Protein AF-A0A7X7H0M3-F1 (afdb_monomer_lite)

pLDDT: mean 85.34, std 14.79, range [36.91, 98.69]

Radius of gyration: 21.76 Å; chains: 1; bounding box: 62×46×59 Å

Structure (mmCIF, N/CA/C/O backbone):
data_AF-A0A7X7H0M3-F1
#
_entry.id   AF-A0A7X7H0M3-F1
#
loop_
_atom_site.group_PDB
_atom_site.id
_atom_site.type_symbol
_atom_site.label_atom_id
_atom_site.label_alt_id
_atom_site.label_comp_id
_atom_site.label_asym_id
_atom_site.label_entity_id
_atom_site.label_seq_id
_atom_site.pdbx_PDB_ins_code
_atom_site.Cartn_x
_atom_site.Cartn_y
_atom_site.Cartn_z
_atom_site.occupancy
_atom_site.B_iso_or_equiv
_atom_site.auth_seq_id
_atom_site.auth_comp_id
_atom_site.auth_asym_id
_atom_site.auth_atom_id
_atom_site.pdbx_PDB_model_num
ATOM 1 N N . MET A 1 1 ? 35.170 19.236 -17.282 1.00 43.66 1 MET A N 1
ATOM 2 C CA . MET A 1 1 ? 34.525 18.655 -16.089 1.00 43.66 1 MET A CA 1
ATOM 3 C C . MET A 1 1 ? 33.538 17.639 -16.620 1.00 43.66 1 MET A C 1
ATOM 5 O O . MET A 1 1 ? 32.672 18.040 -17.385 1.00 43.66 1 MET A O 1
ATOM 9 N N . GLU A 1 2 ? 33.740 16.347 -16.363 1.00 56.22 2 GLU A N 1
ATOM 10 C CA . GLU A 1 2 ? 32.767 15.330 -16.781 1.00 56.22 2 GLU A CA 1
ATOM 11 C C . GLU A 1 2 ? 31.449 15.610 -16.061 1.00 56.22 2 GLU A C 1
ATOM 13 O O . GLU A 1 2 ? 31.421 15.783 -14.839 1.00 56.22 2 GLU A O 1
ATOM 18 N N . ASN A 1 3 ? 30.377 15.776 -16.835 1.00 64.75 3 ASN A N 1
ATOM 19 C CA . ASN A 1 3 ? 29.070 16.064 -16.276 1.00 64.75 3 ASN A CA 1
ATOM 20 C C . ASN A 1 3 ? 28.541 14.781 -15.624 1.00 64.75 3 ASN A C 1
ATOM 22 O O . ASN A 1 3 ? 27.954 13.935 -16.285 1.00 64.75 3 ASN A O 1
ATOM 26 N N . ASN A 1 4 ? 28.815 14.609 -14.331 1.00 81.62 4 ASN A N 1
ATOM 27 C CA . ASN A 1 4 ? 28.493 13.389 -13.582 1.00 81.62 4 ASN A CA 1
ATOM 28 C C . ASN A 1 4 ? 27.010 13.286 -13.181 1.00 81.62 4 ASN A C 1
ATOM 30 O O . ASN A 1 4 ? 26.635 12.345 -12.480 1.00 81.62 4 ASN A O 1
ATOM 34 N N . HIS A 1 5 ? 26.181 14.245 -13.597 1.00 84.06 5 HIS A N 1
ATOM 35 C CA . HIS A 1 5 ? 24.752 14.281 -13.308 1.00 84.06 5 HIS A CA 1
ATOM 36 C C . HIS A 1 5 ? 23.938 13.962 -14.559 1.00 84.06 5 HIS A C 1
ATOM 38 O O . HIS A 1 5 ? 24.311 14.304 -15.683 1.00 84.06 5 HIS A O 1
ATOM 44 N N . LEU A 1 6 ? 22.828 13.271 -14.337 1.00 88.94 6 LEU A N 1
ATOM 45 C CA . LEU A 1 6 ? 21.755 13.058 -15.289 1.00 88.94 6 LEU A CA 1
ATOM 46 C C . LEU A 1 6 ? 20.733 14.177 -15.097 1.00 88.94 6 LEU A C 1
ATOM 48 O O . LEU A 1 6 ? 20.365 14.486 -13.964 1.00 88.94 6 LEU A O 1
ATOM 52 N N . LEU A 1 7 ? 20.266 14.769 -16.193 1.00 89.25 7 LEU A N 1
ATOM 53 C CA . LEU A 1 7 ? 19.241 15.809 -16.150 1.00 89.25 7 LEU A CA 1
ATOM 54 C C . LEU A 1 7 ? 17.866 15.195 -16.425 1.00 89.25 7 LEU A C 1
ATOM 56 O O . LEU A 1 7 ? 17.599 14.743 -17.538 1.00 89.25 7 LEU A O 1
ATOM 60 N N . PHE A 1 8 ? 16.983 15.175 -15.432 1.00 87.88 8 PHE A N 1
ATOM 61 C CA . PHE A 1 8 ? 15.583 14.834 -15.654 1.00 87.88 8 PHE A CA 1
ATOM 62 C C . PHE A 1 8 ? 14.804 16.081 -16.073 1.00 87.88 8 PHE A C 1
ATOM 64 O O . PHE A 1 8 ? 14.857 17.093 -15.378 1.00 87.88 8 PHE A O 1
ATOM 71 N N . VAL A 1 9 ? 14.075 15.995 -17.187 1.00 84.12 9 VAL A N 1
ATOM 72 C CA . VAL A 1 9 ? 13.282 17.089 -17.755 1.00 84.12 9 VAL A CA 1
ATOM 73 C C . VAL A 1 9 ? 11.826 16.648 -17.875 1.00 84.12 9 VAL A C 1
ATOM 75 O O . VAL A 1 9 ? 11.496 15.718 -18.611 1.00 84.12 9 VAL A O 1
ATOM 78 N N . ASN A 1 10 ? 10.940 17.352 -17.182 1.00 75.62 10 ASN A N 1
ATOM 79 C CA . ASN A 1 10 ? 9.494 17.284 -17.366 1.00 75.62 10 ASN A CA 1
ATOM 80 C C . ASN A 1 10 ? 8.970 18.702 -17.637 1.00 75.62 10 ASN A C 1
ATOM 82 O O . ASN A 1 10 ? 9.642 19.665 -17.290 1.00 75.62 10 ASN A O 1
ATOM 86 N N . GLN A 1 11 ? 7.792 18.848 -18.248 1.00 64.94 11 GLN A N 1
ATOM 87 C CA . GLN A 1 11 ? 7.275 20.094 -18.845 1.00 64.94 11 GLN A CA 1
ATOM 88 C C . GLN A 1 11 ? 7.482 21.379 -18.011 1.00 64.94 11 GLN A C 1
ATOM 90 O O . GLN A 1 11 ? 7.661 22.437 -18.602 1.00 64.94 11 GLN A O 1
ATOM 95 N N . ASN A 1 12 ? 7.506 21.287 -16.673 1.00 63.62 12 ASN A N 1
ATOM 96 C CA . ASN A 1 12 ? 7.743 22.407 -15.751 1.00 63.62 12 ASN A CA 1
ATOM 97 C C . ASN A 1 12 ? 8.829 22.134 -14.686 1.00 63.62 12 ASN A C 1
ATOM 99 O O . ASN A 1 12 ? 8.865 22.808 -13.656 1.00 63.62 12 ASN A O 1
ATOM 103 N N . THR A 1 13 ? 9.665 21.104 -14.841 1.00 71.75 13 THR A N 1
ATOM 104 C CA . THR A 1 13 ? 10.623 20.701 -13.800 1.00 71.75 13 THR A CA 1
ATOM 105 C C . THR A 1 13 ? 11.903 20.143 -14.403 1.00 71.75 13 THR A C 1
ATOM 107 O O . THR A 1 13 ? 11.868 19.187 -15.175 1.00 71.75 13 THR A O 1
ATOM 110 N N . GLU A 1 14 ? 13.032 20.708 -13.982 1.00 85.00 14 GLU A N 1
ATOM 111 C CA . GLU A 1 14 ? 14.369 20.190 -14.255 1.00 85.00 14 GLU A CA 1
ATOM 112 C C . GLU A 1 14 ? 15.015 19.756 -12.939 1.00 85.00 14 GLU A C 1
ATOM 114 O O . GLU A 1 14 ? 15.042 20.518 -11.971 1.00 85.00 14 GLU A O 1
ATOM 119 N N . ILE A 1 15 ? 15.500 18.515 -12.887 1.00 86.81 15 ILE A N 1
ATOM 120 C CA . ILE A 1 15 ? 16.154 17.957 -11.700 1.00 86.81 15 ILE A CA 1
ATOM 121 C C . ILE A 1 15 ? 17.492 17.362 -12.119 1.00 86.81 15 ILE A C 1
ATOM 123 O O . ILE A 1 15 ? 17.544 16.437 -12.931 1.00 86.81 15 ILE A O 1
ATOM 127 N N . GLU A 1 16 ? 18.579 17.866 -11.540 1.00 90.06 16 GLU A N 1
ATOM 128 C CA . GLU A 1 16 ? 19.895 17.248 -11.671 1.00 90.06 16 GLU A CA 1
ATOM 129 C C . GLU A 1 16 ? 20.048 16.120 -10.654 1.00 90.06 16 GLU A C 1
ATOM 131 O O . GLU A 1 16 ? 19.976 16.320 -9.440 1.00 90.06 16 GLU A O 1
ATOM 136 N N . ILE A 1 17 ? 20.271 14.911 -11.159 1.00 89.25 17 ILE A N 1
ATOM 137 C CA . ILE A 1 17 ? 20.334 13.702 -10.351 1.00 89.25 17 ILE A CA 1
ATOM 138 C C . ILE A 1 17 ? 21.675 13.020 -10.569 1.00 89.25 17 ILE A C 1
ATOM 140 O O . ILE A 1 17 ? 22.064 12.725 -11.694 1.00 89.25 17 ILE A O 1
ATOM 144 N N . LYS A 1 18 ? 22.373 12.701 -9.478 1.00 89.94 18 LYS A N 1
ATOM 145 C CA . LYS A 1 18 ? 23.569 11.857 -9.528 1.00 89.94 18 LYS A CA 1
ATOM 146 C C . LYS A 1 18 ? 23.168 10.371 -9.558 1.00 89.94 18 LYS A C 1
ATOM 148 O O . LYS A 1 18 ? 22.559 9.916 -8.578 1.00 89.94 18 LYS A O 1
ATOM 153 N N . PRO A 1 19 ? 23.500 9.613 -10.621 1.00 87.94 19 PRO A N 1
ATOM 154 C CA . PRO A 1 19 ? 23.250 8.172 -10.671 1.00 87.94 19 PRO A CA 1
ATOM 155 C C . PRO A 1 19 ? 24.132 7.392 -9.688 1.00 87.94 19 PRO A C 1
ATOM 157 O O . PRO A 1 19 ? 25.273 7.787 -9.419 1.00 87.94 19 PRO A O 1
ATOM 160 N N . PHE A 1 20 ? 23.624 6.276 -9.165 1.00 86.81 20 PHE A N 1
ATOM 161 C CA . PHE A 1 20 ? 24.443 5.261 -8.495 1.00 86.81 20 PHE A CA 1
ATOM 162 C C . PHE A 1 20 ? 25.099 4.311 -9.512 1.00 86.81 20 PHE A C 1
ATOM 164 O O . PHE A 1 20 ? 24.713 4.266 -10.679 1.00 86.81 20 PHE A O 1
ATOM 171 N N . SER A 1 21 ? 26.121 3.560 -9.079 1.00 83.44 21 SER A N 1
ATOM 172 C CA . SER A 1 21 ? 26.765 2.558 -9.943 1.00 83.44 21 SER A CA 1
ATOM 173 C C . SER A 1 21 ? 25.748 1.502 -10.358 1.00 83.44 21 SER A C 1
ATOM 175 O O . SER A 1 21 ? 25.061 0.954 -9.502 1.00 83.44 21 SER A O 1
ATOM 177 N N . ASP A 1 22 ? 25.682 1.219 -11.659 1.00 82.50 22 ASP A N 1
ATOM 178 C CA . ASP A 1 22 ? 24.801 0.214 -12.270 1.00 82.50 22 ASP A CA 1
ATOM 179 C C . ASP A 1 22 ? 23.287 0.439 -12.109 1.00 82.50 22 ASP A C 1
ATOM 181 O O . ASP A 1 22 ? 22.510 -0.398 -12.566 1.00 82.50 22 ASP A O 1
ATOM 185 N N . GLU A 1 23 ? 22.870 1.584 -11.560 1.00 87.19 23 GLU A N 1
ATOM 186 C CA . GLU A 1 23 ? 21.464 1.977 -11.425 1.00 87.19 23 GLU A CA 1
ATOM 187 C C . GLU A 1 23 ? 20.825 2.169 -12.808 1.00 87.19 23 GLU A C 1
ATOM 189 O O . GLU A 1 23 ? 21.387 2.797 -13.712 1.00 87.19 23 GLU A O 1
ATOM 194 N N . THR A 1 24 ? 19.629 1.628 -12.992 1.00 91.12 24 THR A N 1
ATOM 195 C CA . THR A 1 24 ? 18.803 1.879 -14.172 1.00 91.12 24 THR A CA 1
ATOM 196 C C . THR A 1 24 ? 18.133 3.247 -14.082 1.00 91.12 24 THR A C 1
ATOM 198 O O . THR A 1 24 ? 17.890 3.778 -13.001 1.00 91.12 24 THR A O 1
ATOM 201 N N . ILE A 1 25 ? 17.758 3.826 -15.223 1.00 91.31 25 ILE A N 1
ATOM 202 C CA . ILE A 1 25 ? 16.947 5.053 -15.247 1.00 91.31 25 ILE A CA 1
ATOM 203 C C . ILE A 1 25 ? 15.649 4.835 -14.462 1.00 91.31 25 ILE A C 1
ATOM 205 O O . ILE A 1 25 ? 15.211 5.721 -13.742 1.00 91.31 25 ILE A O 1
ATOM 209 N N . GLY A 1 26 ? 15.060 3.643 -14.561 1.00 87.25 26 GLY A N 1
ATOM 210 C CA . GLY A 1 26 ? 13.888 3.252 -13.793 1.00 87.25 26 GLY A CA 1
ATOM 211 C C . GLY A 1 26 ? 14.091 3.435 -12.291 1.00 87.25 26 GLY A C 1
ATOM 212 O O . GLY A 1 26 ? 13.344 4.193 -11.683 1.00 87.25 26 GLY A O 1
ATOM 213 N N . GLU A 1 27 ? 15.107 2.783 -11.725 1.00 81.44 27 GLU A N 1
ATOM 214 C CA . GLU A 1 27 ? 15.466 2.876 -10.299 1.00 81.44 27 GLU A CA 1
ATOM 215 C C . GLU A 1 27 ? 15.793 4.315 -9.878 1.00 81.44 27 GLU A C 1
ATOM 217 O O . GLU A 1 27 ? 15.327 4.773 -8.835 1.00 81.44 27 GLU A O 1
ATOM 222 N N . LEU A 1 28 ? 16.505 5.062 -10.729 1.00 88.56 28 LEU A N 1
ATOM 223 C CA . LEU A 1 28 ? 16.837 6.464 -10.484 1.00 88.56 28 LEU A CA 1
ATOM 224 C C . LEU A 1 28 ? 15.585 7.342 -10.378 1.00 88.56 28 LEU A C 1
ATOM 226 O O . LEU A 1 28 ? 15.455 8.107 -9.423 1.00 88.56 28 LEU A O 1
ATOM 230 N N . LEU A 1 29 ? 14.656 7.241 -11.335 1.00 86.00 29 LEU A N 1
ATOM 231 C CA . LEU A 1 29 ? 13.409 8.018 -11.325 1.00 86.00 29 LEU A CA 1
ATOM 232 C C . LEU A 1 29 ? 12.584 7.697 -10.077 1.00 86.00 29 LEU A C 1
ATOM 234 O O . LEU A 1 29 ? 12.159 8.592 -9.349 1.00 86.00 29 LEU A O 1
ATOM 238 N N . ILE A 1 30 ? 12.459 6.408 -9.786 1.00 76.31 30 ILE A N 1
ATOM 239 C CA . ILE A 1 30 ? 11.809 5.857 -8.603 1.00 76.31 30 ILE A CA 1
ATOM 240 C C . ILE A 1 30 ? 12.389 6.436 -7.299 1.00 76.31 30 ILE A C 1
ATOM 242 O O . ILE A 1 30 ? 11.639 6.925 -6.451 1.00 76.31 30 ILE A O 1
ATOM 246 N N . ARG A 1 31 ? 13.720 6.452 -7.150 1.00 77.69 31 ARG A N 1
ATOM 247 C CA . ARG A 1 31 ? 14.422 6.991 -5.973 1.00 77.69 31 ARG A CA 1
ATOM 248 C C . ARG A 1 31 ? 14.157 8.483 -5.777 1.00 77.69 31 ARG A C 1
ATOM 250 O O . ARG A 1 31 ? 14.147 8.963 -4.643 1.00 77.69 31 ARG A O 1
ATOM 257 N N . HIS A 1 32 ? 13.922 9.203 -6.869 1.00 78.00 32 HIS A N 1
ATOM 258 C CA . HIS A 1 32 ? 13.580 10.627 -6.880 1.00 78.00 32 HIS A CA 1
ATOM 259 C C . HIS A 1 32 ? 12.075 10.895 -6.910 1.00 78.00 32 HIS A C 1
ATOM 261 O O . HIS A 1 32 ? 11.662 12.033 -7.112 1.00 78.00 32 HIS A O 1
ATOM 267 N N . ARG A 1 33 ? 11.250 9.870 -6.646 1.00 64.69 33 ARG A N 1
ATOM 268 C CA . ARG A 1 33 ? 9.779 9.953 -6.603 1.00 64.69 33 ARG A CA 1
ATOM 269 C C . ARG A 1 33 ? 9.152 10.420 -7.917 1.00 64.69 33 ARG A C 1
ATOM 271 O O . ARG A 1 33 ? 8.036 10.930 -7.937 1.00 64.69 33 ARG A O 1
ATOM 278 N N . ILE A 1 34 ? 9.862 10.234 -9.021 1.00 77.56 34 ILE A N 1
ATOM 279 C CA . ILE A 1 34 ? 9.332 10.463 -10.354 1.00 77.56 34 ILE A CA 1
ATOM 280 C C . ILE A 1 34 ? 8.672 9.163 -10.794 1.00 77.56 34 ILE A C 1
ATOM 282 O O . ILE A 1 34 ? 9.327 8.133 -10.966 1.00 77.56 34 ILE A O 1
ATOM 286 N N . TYR A 1 35 ? 7.354 9.212 -10.953 1.00 73.19 35 TYR A N 1
ATOM 287 C CA . TYR A 1 35 ? 6.584 8.044 -11.343 1.00 73.19 35 TYR A CA 1
ATOM 288 C C . TYR A 1 35 ? 6.908 7.600 -12.774 1.00 73.19 35 TYR A C 1
ATOM 290 O O . TYR A 1 35 ? 6.972 8.417 -13.688 1.00 73.19 35 TYR A O 1
ATOM 298 N N . ILE A 1 36 ? 7.061 6.288 -12.963 1.00 78.44 36 ILE A N 1
ATOM 299 C CA . ILE A 1 36 ? 7.178 5.644 -14.270 1.00 78.44 36 ILE A CA 1
ATOM 300 C C . ILE A 1 36 ? 6.518 4.261 -14.216 1.00 78.44 36 ILE A C 1
ATOM 302 O O . ILE A 1 36 ? 6.758 3.484 -13.290 1.00 78.44 36 ILE A O 1
ATOM 306 N N . ASP A 1 37 ? 5.702 3.922 -15.216 1.00 71.75 37 ASP A N 1
ATOM 307 C CA . ASP A 1 37 ? 4.986 2.641 -15.254 1.00 71.75 37 ASP A CA 1
ATOM 308 C C . ASP A 1 37 ? 5.941 1.438 -15.362 1.00 71.75 37 ASP A C 1
ATOM 310 O O . ASP A 1 37 ? 6.541 1.198 -16.413 1.00 71.75 37 ASP A O 1
ATOM 314 N N . GLN A 1 38 ? 6.020 0.600 -14.320 1.00 75.75 38 GLN A N 1
ATOM 315 C CA . GLN A 1 38 ? 6.775 -0.665 -14.340 1.00 75.75 38 GLN A CA 1
ATOM 316 C C . GLN A 1 38 ? 5.953 -1.904 -13.940 1.00 75.75 38 GLN A C 1
ATOM 318 O O . GLN A 1 38 ? 6.407 -2.713 -13.129 1.00 75.75 38 GLN A O 1
ATOM 323 N N . PRO A 1 39 ? 4.790 -2.167 -14.559 1.00 63.16 39 PRO A N 1
ATOM 324 C CA . PRO A 1 39 ? 3.918 -3.268 -14.139 1.00 63.16 39 PRO A CA 1
ATOM 325 C C . PRO A 1 39 ? 4.518 -4.670 -14.363 1.00 63.16 39 PRO A C 1
ATOM 327 O O . PRO A 1 39 ? 3.974 -5.669 -13.913 1.00 63.16 39 PRO A O 1
ATOM 330 N N . CYS A 1 40 ? 5.639 -4.781 -15.086 1.00 67.69 40 CYS A N 1
ATOM 331 C CA . CYS A 1 40 ? 6.376 -6.039 -15.244 1.00 67.69 40 CYS A CA 1
ATOM 332 C C . CYS A 1 40 ? 7.565 -6.200 -14.284 1.00 67.69 40 CYS A C 1
ATOM 334 O O . CYS A 1 40 ? 8.403 -7.067 -14.539 1.00 67.69 40 CYS A O 1
ATOM 336 N N . GLY A 1 41 ? 7.701 -5.328 -13.278 1.00 68.50 41 GLY A N 1
ATOM 337 C CA . GLY A 1 41 ? 8.780 -5.380 -12.283 1.00 68.50 41 GLY A CA 1
ATOM 338 C C . GLY A 1 41 ? 10.170 -5.268 -12.905 1.00 68.50 41 GLY A C 1
ATOM 339 O O . GLY A 1 41 ? 11.052 -6.064 -12.617 1.00 68.50 41 GLY A O 1
ATOM 340 N N . GLY A 1 42 ? 10.339 -4.374 -13.879 1.00 75.44 42 GLY A N 1
ATOM 341 C CA . GLY A 1 42 ? 11.635 -4.167 -14.525 1.00 75.44 42 GLY A CA 1
ATOM 342 C C . GLY A 1 42 ? 12.113 -5.269 -15.485 1.00 75.44 42 GLY A C 1
ATOM 343 O O . GLY A 1 42 ? 13.181 -5.145 -16.068 1.00 75.44 42 GLY A O 1
ATOM 344 N N . THR A 1 43 ? 11.323 -6.313 -15.762 1.00 76.81 43 THR A N 1
ATOM 345 C CA . THR A 1 43 ? 11.742 -7.408 -16.671 1.00 76.81 43 THR A CA 1
ATOM 346 C C . THR A 1 43 ? 11.893 -7.000 -18.142 1.00 76.81 43 THR A C 1
ATOM 348 O O . THR A 1 43 ? 12.451 -7.763 -18.934 1.00 76.81 43 THR A O 1
ATOM 351 N N . GLY A 1 44 ? 11.413 -5.818 -18.537 1.00 81.75 44 GLY A N 1
ATOM 352 C CA . GLY A 1 44 ? 11.521 -5.296 -19.903 1.00 81.75 44 GLY A CA 1
ATOM 353 C C . GLY A 1 44 ? 10.583 -5.968 -20.912 1.00 81.75 44 GLY A C 1
ATOM 354 O O . GLY A 1 44 ? 10.821 -5.877 -22.109 1.00 81.75 44 GLY A O 1
ATOM 355 N N . LEU A 1 45 ? 9.536 -6.661 -20.446 1.00 78.56 45 LEU A N 1
ATOM 356 C CA . LEU A 1 45 ? 8.611 -7.417 -21.305 1.00 78.56 45 LEU A CA 1
ATOM 357 C C . LEU A 1 45 ? 7.323 -6.656 -21.662 1.00 78.56 45 LEU A C 1
ATOM 359 O O . LEU A 1 45 ? 6.684 -6.987 -22.654 1.00 78.56 45 LEU A O 1
ATOM 363 N N . CYS A 1 46 ? 6.915 -5.656 -20.869 1.00 73.56 46 CYS A N 1
ATOM 364 C CA . CYS A 1 46 ? 5.629 -4.966 -21.072 1.00 73.56 46 CYS A CA 1
ATOM 365 C C . CYS A 1 46 ? 5.694 -3.713 -21.958 1.00 73.56 46 CYS A C 1
ATOM 367 O O . CYS A 1 46 ? 4.660 -3.266 -22.448 1.00 73.56 46 CYS A O 1
ATOM 369 N N . GLY A 1 47 ? 6.878 -3.112 -22.121 1.00 80.69 47 GLY A N 1
ATOM 370 C CA . GLY A 1 47 ? 7.055 -1.900 -22.926 1.00 80.69 47 GLY A CA 1
ATOM 371 C C . GLY A 1 47 ? 6.438 -0.613 -22.358 1.00 80.69 47 GLY A C 1
ATOM 372 O O . GLY A 1 47 ? 6.222 0.326 -23.125 1.00 80.69 47 GLY A O 1
ATOM 373 N N . LYS A 1 48 ? 6.100 -0.574 -21.059 1.00 79.50 48 LYS A N 1
ATOM 374 C CA . LYS A 1 48 ? 5.362 0.543 -20.432 1.00 79.50 48 LYS A CA 1
ATOM 375 C C . LYS A 1 48 ? 6.252 1.625 -19.805 1.00 79.50 48 LYS A C 1
ATOM 377 O O . LYS A 1 48 ? 5.863 2.782 -19.817 1.00 79.50 48 LYS A O 1
ATOM 382 N N . CYS A 1 49 ? 7.465 1.290 -19.365 1.00 84.88 49 CYS A N 1
ATOM 383 C CA . CYS A 1 49 ? 8.403 2.233 -18.737 1.00 84.88 49 CYS A CA 1
ATOM 384 C C . CYS A 1 49 ? 9.151 3.105 -19.757 1.00 84.88 49 CYS A C 1
ATOM 386 O O . CYS A 1 49 ? 10.379 3.088 -19.835 1.00 84.88 49 CYS A O 1
ATOM 388 N N . ARG A 1 50 ? 8.414 3.808 -20.612 1.00 90.44 50 ARG A N 1
ATOM 389 C CA . ARG A 1 50 ? 8.982 4.548 -21.739 1.00 90.44 50 ARG A CA 1
ATOM 390 C C . ARG A 1 50 ? 9.633 5.838 -21.261 1.00 90.44 50 ARG A C 1
ATOM 392 O O . ARG A 1 50 ? 9.015 6.602 -20.532 1.00 90.44 50 ARG A O 1
ATOM 399 N N . VAL A 1 51 ? 10.849 6.092 -21.723 1.00 91.81 51 VAL A N 1
ATOM 400 C CA . VAL A 1 51 ? 11.557 7.364 -21.543 1.00 91.81 51 VAL A CA 1
ATOM 401 C C . VAL A 1 51 ? 12.165 7.795 -22.865 1.00 91.81 51 VAL A C 1
ATOM 403 O O . VAL A 1 51 ? 12.506 6.953 -23.697 1.00 91.81 51 VAL A O 1
ATOM 406 N N . ILE A 1 52 ? 12.299 9.100 -23.055 1.00 92.31 52 ILE A N 1
ATOM 407 C CA . ILE A 1 52 ? 13.028 9.690 -24.172 1.00 92.31 52 ILE A CA 1
ATOM 408 C C . ILE A 1 52 ? 14.364 10.180 -23.630 1.00 92.31 52 ILE A C 1
ATOM 410 O O . ILE A 1 52 ? 14.416 10.962 -22.681 1.00 92.31 52 ILE A O 1
ATOM 414 N N . LEU A 1 53 ? 15.444 9.698 -24.231 1.00 92.25 53 LEU A N 1
ATOM 415 C CA . LEU A 1 53 ? 16.796 10.151 -23.939 1.00 92.25 53 LEU A CA 1
ATOM 416 C C . LEU A 1 53 ? 17.235 11.161 -24.989 1.00 92.25 53 LEU A C 1
ATOM 418 O O . LEU A 1 53 ? 17.035 10.931 -26.181 1.00 92.25 53 LEU A O 1
ATOM 422 N N . ASN A 1 54 ? 17.904 12.228 -24.559 1.00 86.56 54 ASN A N 1
ATOM 423 C CA . ASN A 1 54 ? 18.627 13.117 -25.462 1.00 86.56 54 ASN A CA 1
ATOM 424 C C . ASN A 1 54 ? 20.124 13.115 -25.127 1.00 86.56 54 ASN A C 1
ATOM 426 O O . ASN A 1 54 ? 20.528 12.919 -23.978 1.00 86.56 54 ASN A O 1
ATOM 430 N N . GLY A 1 55 ? 20.950 13.347 -26.149 1.00 79.50 55 GLY A N 1
ATOM 431 C CA . GLY A 1 55 ? 22.409 13.295 -26.044 1.00 79.50 55 GLY A CA 1
ATOM 432 C C . GLY A 1 55 ? 22.973 11.940 -26.475 1.00 79.50 55 GLY A C 1
ATOM 433 O O . GLY A 1 55 ? 22.612 11.424 -27.532 1.00 79.50 55 GLY A O 1
ATOM 434 N N . ILE A 1 56 ? 23.892 11.380 -25.683 1.00 74.50 56 ILE A N 1
ATOM 435 C CA . ILE A 1 56 ? 24.536 10.098 -26.000 1.00 74.50 56 ILE A CA 1
ATOM 436 C C . ILE A 1 56 ? 23.549 8.962 -25.732 1.00 74.50 56 ILE A C 1
ATOM 438 O O . ILE A 1 56 ? 23.201 8.674 -24.587 1.00 74.50 56 ILE A O 1
ATOM 442 N N . LEU A 1 57 ? 23.108 8.309 -26.807 1.00 82.25 57 LEU A N 1
ATOM 443 C CA . LEU A 1 57 ? 22.170 7.198 -26.733 1.00 82.25 57 LEU A CA 1
ATOM 444 C C . LEU A 1 57 ? 22.920 5.875 -26.522 1.00 82.25 57 LEU A C 1
ATOM 446 O O . LEU A 1 57 ? 23.729 5.502 -27.374 1.00 82.25 57 LEU A O 1
ATOM 450 N N . PRO A 1 58 ? 22.639 5.124 -25.443 1.00 85.56 58 PRO A N 1
ATOM 451 C CA . PRO A 1 58 ? 23.169 3.779 -25.296 1.00 85.56 58 PRO A CA 1
ATOM 452 C C . PRO A 1 58 ? 22.578 2.845 -26.358 1.00 85.56 58 PRO A C 1
ATOM 454 O O . PRO A 1 58 ? 21.452 3.039 -26.845 1.00 85.56 58 PRO A O 1
ATOM 457 N N . GLU A 1 59 ? 23.341 1.802 -26.687 1.00 89.94 59 GLU A N 1
ATOM 458 C CA . GLU A 1 59 ? 22.895 0.744 -27.590 1.00 89.94 59 GLU A CA 1
ATOM 459 C C . GLU A 1 59 ? 21.619 0.074 -27.055 1.00 89.94 59 GLU A C 1
ATOM 461 O O . GLU A 1 59 ? 21.598 -0.356 -25.897 1.00 89.94 59 GLU A O 1
ATOM 466 N N . PRO A 1 60 ? 20.555 -0.052 -27.872 1.00 91.25 60 PRO A N 1
ATOM 467 C CA . PRO A 1 60 ? 19.330 -0.696 -27.430 1.00 91.25 60 PRO A CA 1
ATOM 468 C C . PRO A 1 60 ? 19.544 -2.178 -27.118 1.00 91.25 60 PRO A C 1
ATOM 470 O O . PRO A 1 60 ? 20.132 -2.936 -27.905 1.00 91.25 60 PRO A O 1
ATOM 473 N N . THR A 1 61 ? 18.973 -2.614 -26.004 1.00 90.31 61 THR A N 1
ATOM 474 C CA . THR A 1 61 ? 18.933 -4.014 -25.583 1.00 90.31 61 THR A CA 1
ATOM 475 C C . THR A 1 61 ? 18.096 -4.872 -26.540 1.00 90.31 61 THR A C 1
ATOM 477 O O . THR A 1 61 ? 17.264 -4.389 -27.313 1.00 90.31 61 THR A O 1
ATOM 480 N N . ILE A 1 62 ? 18.265 -6.199 -26.468 1.00 89.94 62 ILE A N 1
ATOM 481 C CA . ILE A 1 62 ? 17.463 -7.153 -27.259 1.00 89.94 62 ILE A CA 1
ATOM 482 C C . ILE A 1 62 ? 15.964 -6.994 -26.965 1.00 89.94 62 ILE A C 1
ATOM 484 O O . ILE A 1 62 ? 15.142 -7.142 -27.867 1.00 89.94 62 ILE A O 1
ATOM 488 N N . LYS A 1 63 ? 15.598 -6.692 -25.714 1.00 88.56 63 LYS A N 1
ATOM 489 C CA . LYS A 1 63 ? 14.195 -6.525 -25.315 1.00 88.56 63 LYS A CA 1
ATOM 490 C C . LYS A 1 63 ? 13.592 -5.259 -25.912 1.00 88.56 63 LYS A C 1
ATOM 492 O O . LYS A 1 63 ? 12.487 -5.311 -26.439 1.00 88.56 63 LYS A O 1
ATOM 497 N N . GLU A 1 64 ? 14.343 -4.162 -25.921 1.00 90.38 64 GLU A N 1
ATOM 498 C CA . GLU A 1 64 ? 13.919 -2.913 -26.560 1.00 90.38 64 GLU A CA 1
ATOM 499 C C . GLU A 1 64 ? 13.725 -3.086 -28.066 1.00 90.38 64 GLU A C 1
ATOM 501 O O . GLU A 1 64 ? 12.686 -2.698 -28.588 1.00 90.38 64 GLU A O 1
ATOM 506 N N . LYS A 1 65 ? 14.650 -3.778 -28.746 1.00 91.00 65 LYS A N 1
ATOM 507 C CA . LYS A 1 65 ? 14.548 -4.095 -30.185 1.00 91.00 65 LYS A CA 1
ATOM 508 C C . LYS A 1 65 ? 13.337 -4.962 -30.552 1.00 91.00 65 LYS A C 1
ATOM 510 O O . LYS A 1 65 ? 12.975 -5.029 -31.721 1.00 91.00 65 LYS A O 1
ATOM 515 N N . ARG A 1 66 ? 12.727 -5.657 -29.583 1.00 89.31 66 ARG A N 1
ATOM 516 C CA . ARG A 1 66 ? 11.491 -6.435 -29.784 1.00 89.31 66 ARG A CA 1
ATOM 517 C C . ARG A 1 66 ? 10.221 -5.606 -29.597 1.00 89.31 66 ARG A C 1
ATOM 519 O O . ARG A 1 66 ? 9.166 -6.034 -30.052 1.00 89.31 66 ARG A O 1
ATOM 526 N N . ILE A 1 67 ? 10.310 -4.482 -28.890 1.00 86.06 67 ILE A N 1
ATOM 527 C CA . ILE A 1 67 ? 9.158 -3.664 -28.491 1.00 86.06 67 ILE A CA 1
ATOM 528 C C . ILE A 1 67 ? 9.051 -2.413 -29.361 1.00 86.06 67 ILE A C 1
ATOM 530 O O . ILE A 1 67 ? 7.948 -2.065 -29.775 1.00 86.06 67 ILE A O 1
ATOM 534 N N . PHE A 1 68 ? 10.177 -1.757 -29.631 1.00 89.06 68 PHE A N 1
ATOM 535 C CA . PHE A 1 68 ? 10.239 -0.501 -30.366 1.00 89.06 68 PHE A CA 1
ATOM 536 C C . PHE A 1 68 ? 10.729 -0.709 -31.797 1.00 89.06 68 PHE A C 1
ATOM 538 O O . PHE A 1 68 ? 11.582 -1.557 -32.075 1.00 89.06 68 PHE A O 1
ATOM 545 N N . SER A 1 69 ? 10.197 0.106 -32.701 1.00 90.94 69 SER A N 1
ATOM 546 C CA . SER A 1 69 ? 10.684 0.259 -34.069 1.00 90.94 69 SER A CA 1
ATOM 547 C C . SER A 1 69 ? 12.086 0.877 -34.104 1.00 90.94 69 SER A C 1
ATOM 549 O O . SER A 1 69 ? 12.574 1.448 -33.124 1.00 90.94 69 SER A O 1
ATOM 551 N N . LYS A 1 70 ? 12.765 0.774 -35.253 1.00 91.00 70 LYS A N 1
ATOM 552 C CA . LYS A 1 70 ? 14.090 1.390 -35.426 1.00 91.00 70 LYS A CA 1
ATOM 553 C C . LYS A 1 70 ? 14.005 2.911 -35.324 1.00 91.00 70 LYS A C 1
ATOM 555 O O . LYS A 1 70 ? 14.918 3.531 -34.794 1.00 91.00 70 LYS A O 1
ATOM 560 N N . GLU A 1 71 ? 12.906 3.482 -35.800 1.00 90.38 71 GLU A N 1
ATOM 561 C CA . GLU A 1 71 ? 12.614 4.909 -35.794 1.00 90.38 71 GLU A CA 1
ATOM 562 C C . GLU A 1 71 ? 12.411 5.423 -34.361 1.00 90.38 71 GLU A C 1
ATOM 564 O O . GLU A 1 71 ? 13.027 6.413 -33.979 1.00 90.38 71 GLU A O 1
ATOM 569 N N . GLU A 1 72 ? 11.638 4.708 -33.536 1.00 90.06 72 GLU A N 1
ATOM 570 C CA . GLU A 1 72 ? 11.466 5.027 -32.109 1.00 90.06 72 GLU A CA 1
ATOM 571 C C . GLU A 1 72 ? 12.791 4.930 -31.336 1.00 90.06 72 GLU A C 1
ATOM 573 O O . GLU A 1 72 ? 13.124 5.792 -30.524 1.00 90.06 72 GLU A O 1
ATOM 578 N N . LEU A 1 73 ? 13.601 3.901 -31.604 1.00 91.75 73 LEU A N 1
ATOM 579 C CA . LEU A 1 73 ? 14.921 3.779 -30.981 1.00 91.75 73 LEU A CA 1
ATOM 580 C C . LEU A 1 73 ? 15.869 4.904 -31.423 1.00 91.75 73 LEU A C 1
ATOM 582 O O . LEU A 1 73 ? 16.660 5.392 -30.610 1.00 91.75 73 LEU A O 1
ATOM 586 N N . ALA A 1 74 ? 15.794 5.325 -32.687 1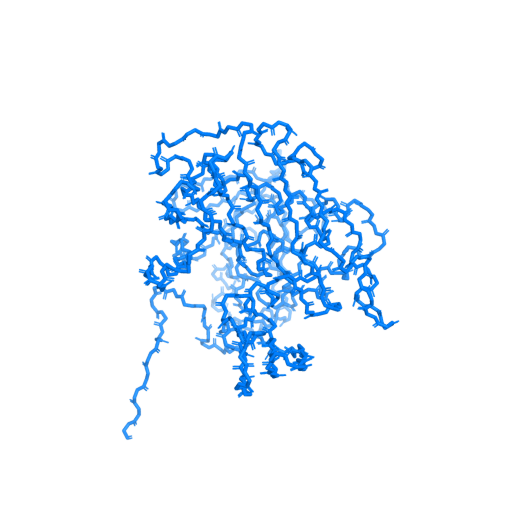.00 89.38 74 ALA A N 1
ATOM 587 C CA . ALA A 1 74 ? 16.576 6.437 -33.219 1.00 89.38 74 ALA A CA 1
ATOM 588 C C . ALA A 1 74 ? 16.134 7.790 -32.640 1.00 89.38 74 ALA A C 1
ATOM 590 O O . ALA A 1 74 ? 16.973 8.666 -32.454 1.00 89.38 74 ALA A O 1
ATOM 591 N N . SER A 1 75 ? 14.856 7.943 -32.277 1.00 89.69 75 SER A N 1
ATOM 592 C CA . SER A 1 75 ? 14.340 9.139 -31.599 1.00 89.69 75 SER A CA 1
ATOM 593 C C . SER A 1 75 ? 14.669 9.191 -30.100 1.00 89.69 75 SER A C 1
ATOM 595 O O . SER A 1 75 ? 14.111 10.016 -29.383 1.00 89.69 75 SER A O 1
ATOM 597 N N . GLY A 1 76 ? 15.516 8.285 -29.601 1.00 90.62 76 GLY A N 1
ATOM 598 C CA . GLY A 1 76 ? 15.913 8.234 -28.194 1.00 90.62 76 GLY A CA 1
ATOM 599 C C . GLY A 1 76 ? 14.935 7.502 -27.274 1.00 90.62 76 GLY A C 1
ATOM 600 O O . GLY A 1 76 ? 15.158 7.488 -26.065 1.00 90.62 76 GLY A O 1
ATOM 601 N N . LEU A 1 77 ? 13.886 6.857 -27.802 1.00 91.88 77 LEU A N 1
ATOM 602 C CA . LEU A 1 77 ? 12.956 6.086 -26.975 1.00 91.88 77 LEU A CA 1
ATOM 603 C C . LEU A 1 77 ? 13.664 4.854 -26.396 1.00 91.88 77 LEU A C 1
ATOM 605 O O . LEU A 1 77 ? 14.309 4.086 -27.119 1.00 91.88 77 LEU A O 1
ATOM 609 N N . ARG A 1 78 ? 13.553 4.663 -25.084 1.00 93.94 78 ARG A N 1
ATOM 610 C CA . ARG A 1 78 ? 14.146 3.543 -24.345 1.00 93.94 78 ARG A CA 1
ATOM 611 C C . ARG A 1 78 ? 13.208 3.037 -23.255 1.00 93.94 78 ARG A C 1
ATOM 613 O O . ARG A 1 78 ? 12.234 3.697 -22.889 1.00 93.94 78 ARG A O 1
ATOM 620 N N . LEU A 1 79 ? 13.507 1.848 -22.734 1.00 92.06 79 LEU A N 1
ATOM 621 C CA . LEU A 1 79 ? 12.891 1.338 -21.512 1.00 92.06 79 LEU A CA 1
ATOM 622 C C . LEU A 1 79 ? 13.715 1.790 -20.309 1.00 92.06 79 LEU A C 1
ATOM 624 O O . LEU A 1 79 ? 14.870 1.385 -20.156 1.00 92.06 79 LEU A O 1
ATOM 628 N N . ALA A 1 80 ? 13.099 2.567 -19.418 1.00 91.62 80 ALA A N 1
ATOM 629 C CA . ALA A 1 80 ? 13.734 3.068 -18.204 1.00 91.62 80 ALA A CA 1
ATOM 630 C C . ALA A 1 80 ? 14.304 1.922 -17.359 1.00 91.62 80 ALA A C 1
ATOM 632 O O . ALA A 1 80 ? 15.415 2.020 -16.851 1.00 91.62 80 ALA A O 1
ATOM 633 N N . CYS A 1 81 ? 13.585 0.798 -17.270 1.00 88.19 81 CYS A N 1
ATOM 634 C CA . CYS A 1 81 ? 14.023 -0.353 -16.486 1.00 88.19 81 CYS A CA 1
ATOM 635 C C . CYS A 1 81 ? 15.146 -1.184 -17.124 1.00 88.19 81 CYS A C 1
ATOM 637 O O . CYS A 1 81 ? 15.633 -2.112 -16.489 1.00 88.19 81 CYS A O 1
ATOM 639 N N . GLN A 1 82 ? 15.510 -0.949 -18.389 1.00 91.56 82 GLN A N 1
ATOM 640 C CA . GLN A 1 82 ? 16.593 -1.683 -19.067 1.00 91.56 82 GLN A CA 1
ATOM 641 C C . GLN A 1 82 ? 17.802 -0.799 -19.376 1.00 91.56 82 GLN A C 1
ATOM 643 O O . GLN A 1 82 ? 18.865 -1.319 -19.707 1.00 91.56 82 GLN A O 1
ATOM 648 N N . THR A 1 83 ? 17.653 0.519 -19.269 1.00 92.25 83 THR A N 1
ATOM 649 C CA . THR A 1 83 ? 18.718 1.465 -19.586 1.00 92.25 83 THR A CA 1
ATOM 650 C C . THR A 1 83 ? 19.458 1.881 -18.325 1.00 92.25 83 THR A C 1
ATOM 652 O O . THR A 1 83 ? 18.831 2.342 -17.375 1.00 92.25 83 THR A O 1
ATOM 655 N N . LYS A 1 84 ? 20.791 1.762 -18.325 1.00 91.62 84 LYS A N 1
ATOM 656 C CA . LYS A 1 84 ? 21.644 2.258 -17.236 1.00 91.62 84 LYS A CA 1
ATOM 657 C C . LYS A 1 84 ? 21.680 3.785 -17.219 1.00 91.62 84 LYS A C 1
ATOM 659 O O . LYS A 1 84 ? 21.905 4.411 -18.255 1.00 91.62 84 LYS A O 1
ATOM 664 N N . ALA A 1 85 ? 21.504 4.368 -16.041 1.00 90.44 85 ALA A N 1
ATOM 665 C CA . ALA A 1 85 ? 21.672 5.792 -15.824 1.00 90.44 85 ALA A CA 1
ATOM 666 C C . ALA A 1 85 ? 23.166 6.151 -15.818 1.00 90.44 85 ALA A C 1
ATOM 668 O O . ALA A 1 85 ? 23.975 5.508 -15.153 1.00 90.44 85 ALA A O 1
ATOM 669 N N . SER A 1 86 ? 23.548 7.188 -16.561 1.00 88.25 86 SER A N 1
ATOM 670 C CA . SER A 1 86 ? 24.907 7.741 -16.518 1.00 88.25 86 SER A CA 1
ATOM 671 C C . SER A 1 86 ? 24.885 9.261 -16.644 1.00 88.25 86 SER A C 1
ATOM 673 O O . SER A 1 86 ? 23.894 9.843 -17.079 1.00 88.25 86 SER A O 1
ATOM 675 N N . GLY A 1 87 ? 25.954 9.912 -16.186 1.00 85.56 87 GLY A N 1
ATOM 676 C CA . GLY A 1 87 ? 26.077 11.365 -16.262 1.00 85.56 87 GLY A CA 1
ATOM 677 C C . GLY A 1 87 ? 26.137 11.869 -17.707 1.00 85.56 87 GLY A C 1
ATOM 678 O O . GLY A 1 87 ? 26.646 11.183 -18.593 1.00 85.56 87 GLY A O 1
ATOM 679 N N . GLY A 1 88 ? 25.607 13.069 -17.947 1.00 83.25 88 GLY A N 1
ATOM 680 C CA . GLY A 1 88 ? 25.650 13.732 -19.251 1.00 83.25 88 GLY A CA 1
ATOM 681 C C . GLY A 1 88 ? 24.518 13.358 -20.211 1.00 83.25 88 GLY A C 1
ATOM 682 O O . GLY A 1 88 ? 24.488 13.881 -21.325 1.00 83.25 88 GLY A O 1
ATOM 683 N N . MET A 1 89 ? 23.576 12.503 -19.798 1.00 88.12 89 MET A N 1
ATOM 684 C CA . MET A 1 89 ? 22.316 12.293 -20.520 1.00 88.12 89 MET A CA 1
ATOM 685 C C . MET A 1 89 ? 21.197 13.156 -19.940 1.00 88.12 89 MET A C 1
ATOM 687 O O . MET A 1 89 ? 21.191 13.453 -18.740 1.00 88.12 89 MET A O 1
ATOM 691 N N . SER A 1 90 ? 20.222 13.504 -20.780 1.00 90.38 90 SER A N 1
ATOM 692 C CA . SER A 1 90 ? 18.940 14.018 -20.306 1.00 90.38 90 SER A CA 1
ATOM 693 C C . SER A 1 90 ? 17.814 13.032 -20.580 1.00 90.38 90 SER A C 1
ATOM 695 O O . SER A 1 90 ? 17.789 12.365 -21.616 1.00 90.38 90 SER A O 1
ATOM 697 N N . VAL A 1 91 ? 16.901 12.922 -19.620 1.00 92.12 91 VAL A N 1
ATOM 698 C CA . VAL A 1 91 ? 15.788 11.974 -19.626 1.00 92.12 91 VAL A CA 1
ATOM 699 C C . VAL A 1 91 ? 14.492 12.746 -19.482 1.00 92.12 91 VAL A C 1
ATOM 701 O O . VAL A 1 91 ? 14.345 13.525 -18.545 1.00 92.12 91 VAL A O 1
ATOM 704 N N . SER A 1 92 ? 13.532 12.486 -20.360 1.00 90.31 92 SER A N 1
ATOM 705 C CA . SER A 1 92 ? 12.151 12.925 -20.185 1.00 90.31 92 SER A CA 1
ATOM 706 C C . SER A 1 92 ? 11.192 11.745 -20.260 1.00 90.31 92 SER A C 1
ATOM 708 O O . SER A 1 92 ? 11.461 10.728 -20.906 1.00 90.31 92 SER A O 1
ATOM 710 N N . ILE A 1 93 ? 10.060 11.863 -19.572 1.00 86.69 93 ILE A N 1
ATOM 711 C CA . ILE A 1 93 ? 8.966 10.901 -19.702 1.00 86.69 93 ILE A CA 1
ATOM 712 C C . ILE A 1 93 ? 8.045 11.441 -20.801 1.00 86.69 93 ILE A C 1
ATOM 714 O O . ILE A 1 93 ? 7.573 12.575 -20.677 1.00 86.69 93 ILE A O 1
ATOM 718 N N . PRO A 1 94 ? 7.816 10.693 -21.900 1.00 79.44 94 PRO A N 1
ATOM 719 C CA . PRO A 1 94 ? 6.836 11.089 -22.903 1.00 79.44 94 PRO A CA 1
ATOM 720 C C . PRO A 1 94 ? 5.495 11.272 -22.204 1.00 79.44 94 PRO A C 1
ATOM 722 O O . PRO A 1 94 ? 5.131 10.407 -21.414 1.00 79.44 94 PRO A O 1
ATOM 725 N N . VAL A 1 95 ? 4.817 12.393 -22.479 1.00 59.62 95 VAL A N 1
ATOM 726 C CA . VAL A 1 95 ? 3.611 12.862 -21.776 1.00 59.62 95 VAL A CA 1
ATOM 727 C C . VAL A 1 95 ? 2.706 11.690 -21.397 1.00 59.62 95 VAL A C 1
ATOM 729 O O . VAL A 1 95 ? 1.961 11.161 -22.218 1.00 59.62 95 VAL A O 1
ATOM 732 N N . GLN A 1 96 ? 2.819 11.264 -20.145 1.00 49.88 96 GLN A N 1
ATOM 733 C CA . GLN A 1 96 ? 1.777 10.539 -19.451 1.00 49.88 96 GLN A CA 1
ATOM 734 C C . GLN A 1 96 ? 1.068 11.618 -18.656 1.00 49.88 96 GLN A C 1
ATOM 736 O O . GLN A 1 96 ? 1.739 12.393 -17.972 1.00 49.88 96 GLN A O 1
ATOM 741 N N . ASP A 1 97 ? -0.254 11.710 -18.777 1.00 38.75 97 ASP A N 1
ATOM 742 C CA . ASP A 1 97 ? -1.048 12.506 -17.854 1.00 38.75 97 ASP A CA 1
ATOM 743 C C . ASP A 1 97 ? -0.740 12.000 -16.442 1.00 38.75 97 ASP A C 1
ATOM 745 O O . ASP A 1 97 ? -1.335 11.049 -15.950 1.00 38.75 97 ASP A O 1
ATOM 749 N N . SER A 1 98 ? 0.209 12.645 -15.766 1.00 37.44 98 SER A N 1
ATOM 750 C CA . SER A 1 98 ? 0.498 12.460 -14.346 1.00 37.44 98 SER A CA 1
ATOM 751 C C . SER A 1 98 ? -0.622 13.051 -13.486 1.00 37.44 98 SER A C 1
ATOM 753 O O . SER A 1 98 ? -0.423 13.341 -12.307 1.00 37.44 98 SER A O 1
ATOM 755 N N . GLN A 1 99 ? -1.790 13.302 -14.082 1.00 36.91 99 GLN A N 1
ATOM 756 C CA . GLN A 1 99 ? -2.981 13.686 -13.367 1.00 36.91 99 GLN A CA 1
ATOM 757 C C . GLN A 1 99 ? -3.415 12.470 -12.570 1.00 36.91 99 GLN A C 1
ATOM 759 O O . GLN A 1 99 ? -3.936 11.516 -13.133 1.00 36.91 99 GLN A O 1
ATOM 764 N N . SER A 1 100 ? -3.122 12.535 -11.268 1.00 39.03 100 SER A N 1
ATOM 765 C CA . SER A 1 100 ? -3.896 11.950 -10.176 1.00 39.03 100 SER A CA 1
ATOM 766 C C . SER A 1 100 ? -4.633 10.673 -10.569 1.00 39.03 100 SER A C 1
ATOM 768 O O . SER A 1 100 ? -5.673 10.753 -11.228 1.00 39.03 100 SER A O 1
ATOM 770 N N . ILE A 1 101 ? -4.177 9.511 -10.093 1.00 41.22 101 ILE A N 1
ATOM 771 C CA . ILE A 1 101 ? -5.114 8.397 -9.930 1.00 41.22 101 ILE A CA 1
ATOM 772 C C . ILE A 1 101 ? -6.241 8.943 -9.050 1.00 41.22 101 ILE A C 1
ATOM 774 O O . ILE A 1 101 ? -6.075 9.090 -7.843 1.00 41.22 101 ILE A O 1
ATOM 778 N N . LYS A 1 102 ? -7.349 9.336 -9.679 1.00 37.53 102 LYS A N 1
ATOM 779 C CA . LYS A 1 102 ? -8.595 9.640 -9.002 1.00 37.53 102 LYS A CA 1
ATOM 780 C C . LYS A 1 102 ? -9.178 8.285 -8.666 1.00 37.53 102 LYS A C 1
ATOM 782 O O . LYS A 1 102 ? -9.881 7.689 -9.479 1.00 37.53 102 LYS A O 1
ATOM 787 N N . VAL A 1 103 ? -8.811 7.764 -7.499 1.00 46.16 103 VAL A N 1
ATOM 788 C CA . VAL A 1 103 ? -9.665 6.774 -6.848 1.00 46.16 103 VAL A CA 1
ATOM 789 C C . VAL A 1 103 ? -11.018 7.460 -6.673 1.00 46.16 103 VAL A C 1
ATOM 791 O O . VAL A 1 103 ? -11.057 8.645 -6.348 1.00 46.16 103 VAL A O 1
ATOM 794 N N . LEU A 1 104 ? -12.094 6.759 -7.029 1.00 42.38 104 LEU A N 1
ATOM 795 C CA . LEU A 1 104 ? -13.454 7.287 -7.061 1.00 42.38 104 LEU A CA 1
ATOM 796 C C . LEU A 1 104 ? -13.750 8.172 -5.834 1.00 42.38 104 LEU A C 1
ATOM 798 O O . LEU A 1 104 ? -13.917 7.670 -4.730 1.00 42.38 104 LEU A O 1
ATOM 802 N N . ASP A 1 105 ? -13.896 9.482 -6.063 1.00 41.22 105 ASP A N 1
ATOM 803 C CA . ASP A 1 105 ? -14.454 10.458 -5.108 1.00 41.22 105 ASP A CA 1
ATOM 804 C C . ASP A 1 105 ? -15.971 10.241 -4.887 1.00 41.22 105 ASP A C 1
ATOM 806 O O . ASP A 1 105 ? -16.650 11.063 -4.269 1.00 41.22 105 ASP A O 1
ATOM 810 N N . SER A 1 106 ? -16.561 9.176 -5.448 1.00 40.00 106 SER A N 1
ATOM 811 C CA . SER A 1 106 ? -17.987 8.889 -5.307 1.00 40.00 106 SER A CA 1
ATOM 812 C C . SER A 1 106 ? -18.247 8.184 -3.981 1.00 40.00 106 SER A C 1
ATOM 814 O O . SER A 1 106 ? -18.239 6.958 -3.881 1.00 40.00 106 SER A O 1
ATOM 816 N N . PHE A 1 107 ? -18.492 9.000 -2.964 1.00 48.41 107 PHE A N 1
ATOM 817 C CA . PHE A 1 107 ? -19.052 8.583 -1.690 1.00 48.41 107 PHE A CA 1
ATOM 818 C C . PHE A 1 107 ? -20.526 8.215 -1.896 1.00 48.41 107 PHE A C 1
ATOM 820 O O . PHE A 1 107 ? -21.385 9.096 -1.949 1.00 48.41 107 PHE A O 1
ATOM 827 N N . GLU A 1 108 ? -20.849 6.929 -2.001 1.00 40.31 108 GLU A N 1
ATOM 828 C CA . GLU A 1 108 ? -22.191 6.516 -1.600 1.00 40.31 108 GLU A CA 1
ATOM 829 C C . GLU A 1 108 ? -22.210 6.479 -0.068 1.00 40.31 108 GLU A C 1
ATOM 831 O O . GLU A 1 108 ? -21.438 5.749 0.555 1.00 40.31 108 GLU A O 1
ATOM 836 N N . GLU A 1 109 ? -23.069 7.302 0.554 1.00 43.81 109 GLU A N 1
ATOM 837 C CA . GLU A 1 109 ? -23.468 7.142 1.959 1.00 43.81 109 GLU A CA 1
ATOM 838 C C . GLU A 1 109 ? -24.183 5.784 2.077 1.00 43.81 109 GLU A C 1
ATOM 840 O O . GLU A 1 109 ? -25.411 5.694 2.100 1.00 43.81 109 GLU A O 1
ATOM 845 N N . ILE A 1 110 ? -23.419 4.693 2.113 1.00 41.31 110 ILE A N 1
ATOM 846 C CA . ILE A 1 110 ? -23.960 3.373 2.400 1.00 41.31 110 ILE A CA 1
ATOM 847 C C . ILE A 1 110 ? -24.221 3.362 3.895 1.00 41.31 110 ILE A C 1
ATOM 849 O O . ILE A 1 110 ? -23.308 3.189 4.694 1.00 41.31 110 ILE A O 1
ATOM 853 N N . GLY A 1 111 ? -25.484 3.663 4.210 1.00 41.09 111 GLY A N 1
ATOM 854 C CA . GLY A 1 111 ? -26.200 3.421 5.453 1.00 41.09 111 GLY A CA 1
ATOM 855 C C . GLY A 1 111 ? -25.358 3.533 6.709 1.00 41.09 111 GLY A C 1
ATOM 856 O O . GLY A 1 111 ? -24.572 2.645 7.006 1.00 41.09 111 GLY A O 1
ATOM 857 N N . SER A 1 112 ? -25.630 4.565 7.510 1.00 39.34 112 SER A N 1
ATOM 858 C CA . SER A 1 112 ? -25.172 4.680 8.891 1.00 39.34 112 SER A CA 1
ATOM 859 C C . SER A 1 112 ? -25.421 3.372 9.654 1.00 39.34 112 SER A C 1
ATOM 861 O O . SER A 1 112 ? -26.459 3.197 10.306 1.00 39.34 112 SER A O 1
ATOM 863 N N . ALA A 1 113 ? -24.461 2.445 9.621 1.00 43.47 113 ALA A N 1
ATOM 864 C CA . ALA A 1 113 ? -24.293 1.502 10.698 1.00 43.47 113 ALA A CA 1
ATOM 865 C C . ALA A 1 113 ? -24.293 2.379 11.949 1.00 43.47 113 ALA A C 1
ATOM 867 O O . ALA A 1 113 ? -23.685 3.452 11.952 1.00 43.47 113 ALA A O 1
ATOM 868 N N . LYS A 1 114 ? -25.070 2.011 12.970 1.00 44.44 114 LYS A N 1
ATOM 869 C CA . LYS A 1 114 ? -25.063 2.716 14.254 1.00 44.44 114 LYS A CA 1
ATOM 870 C C . LYS A 1 114 ? -23.674 2.536 14.871 1.00 44.44 114 LYS A C 1
ATOM 872 O O . LYS A 1 114 ? -23.493 1.697 15.745 1.00 44.44 114 LYS A O 1
ATOM 877 N N . ILE A 1 115 ? -22.689 3.270 14.364 1.00 52.12 115 ILE A N 1
ATOM 878 C CA . ILE A 1 115 ? -21.360 3.372 14.928 1.00 52.12 115 ILE A CA 1
ATOM 879 C C . ILE A 1 115 ? -21.603 4.050 16.269 1.00 52.12 115 ILE A C 1
ATOM 881 O O . ILE A 1 115 ? -22.187 5.137 16.337 1.00 52.12 115 ILE A O 1
ATOM 885 N N . SER A 1 116 ? -21.279 3.343 17.348 1.00 49.81 116 SER A N 1
ATOM 886 C CA . SER A 1 116 ? -21.260 3.920 18.684 1.00 49.81 116 SER A CA 1
ATOM 887 C C . SER A 1 116 ? -20.393 5.168 18.610 1.00 49.81 116 SER A C 1
ATOM 889 O O . SER A 1 116 ? -19.206 5.059 18.313 1.00 49.81 116 SER A O 1
ATOM 891 N N . ARG A 1 117 ? -21.004 6.343 18.791 1.00 54.53 117 ARG A N 1
ATOM 892 C CA . ARG A 1 117 ? -20.295 7.621 18.747 1.00 54.53 117 ARG A CA 1
ATOM 893 C C . ARG A 1 117 ? -19.217 7.582 19.816 1.00 54.53 117 ARG A C 1
ATOM 895 O O . ARG A 1 117 ? -19.548 7.542 21.001 1.00 54.53 117 ARG A O 1
ATOM 902 N N . ASP A 1 118 ? -17.966 7.549 19.387 1.00 53.38 118 ASP A N 1
ATOM 903 C CA . ASP A 1 118 ? -16.845 7.651 20.298 1.00 53.38 118 ASP A CA 1
ATOM 904 C C . ASP A 1 118 ? -16.522 9.132 20.466 1.00 53.38 118 ASP A C 1
ATOM 906 O O . ASP A 1 118 ? -16.026 9.785 19.553 1.00 53.38 118 ASP A O 1
ATOM 910 N N . SER A 1 119 ? -16.890 9.688 21.618 1.00 55.75 119 SER A N 1
ATOM 911 C CA . SER A 1 119 ? -16.611 11.085 21.946 1.00 55.75 119 SER A CA 1
ATOM 912 C C . SER A 1 119 ? -15.177 11.304 22.435 1.00 55.75 119 SER A C 1
ATOM 914 O O . SER A 1 119 ? -14.869 12.414 22.860 1.00 55.75 119 SER A O 1
ATOM 916 N N . GLN A 1 120 ? -14.337 10.261 22.478 1.00 62.59 120 GLN A N 1
ATOM 917 C CA . GLN A 1 120 ? -12.949 10.374 22.937 1.00 62.59 120 GLN A CA 1
ATOM 918 C C . GLN A 1 120 ? -11.988 10.829 21.839 1.00 62.59 120 GLN A C 1
ATOM 920 O O . GLN A 1 120 ? -10.929 11.354 22.165 1.00 62.59 120 GLN A O 1
ATOM 925 N N . HIS A 1 121 ? -12.358 10.655 20.569 1.00 69.62 121 HIS A N 1
ATOM 926 C CA . HIS A 1 121 ? -11.515 10.966 19.420 1.00 69.62 121 HIS A CA 1
ATOM 927 C C . HIS A 1 121 ? -12.144 12.081 18.579 1.00 69.62 121 HIS A C 1
ATOM 929 O O . HIS A 1 121 ? -13.352 12.071 18.343 1.00 69.62 121 HIS A O 1
ATOM 935 N N . GLU A 1 122 ? -11.341 13.040 18.109 1.00 78.75 122 GLU A N 1
ATOM 936 C CA . GLU A 1 122 ? -11.833 14.107 17.222 1.00 78.75 122 GLU A CA 1
ATOM 937 C C . GLU A 1 122 ? -11.773 13.697 15.747 1.00 78.75 122 GLU A C 1
ATOM 939 O O . GLU A 1 122 ? -12.741 13.902 15.004 1.00 78.75 122 GLU A O 1
ATOM 944 N N . ASN A 1 123 ? -10.658 13.094 15.323 1.00 91.12 123 ASN A N 1
ATOM 945 C CA . ASN A 1 123 ? -10.435 12.649 13.951 1.00 91.12 123 ASN A CA 1
ATOM 946 C C . ASN A 1 123 ? -10.087 11.158 13.902 1.00 91.12 123 ASN A C 1
ATOM 948 O O . ASN A 1 123 ? -9.291 10.655 14.695 1.00 91.12 123 ASN A O 1
ATOM 952 N N . GLY A 1 124 ? -10.659 10.464 12.924 1.00 95.00 124 GLY A N 1
ATOM 953 C CA . GLY A 1 124 ? -10.261 9.120 12.534 1.00 95.00 124 GLY A CA 1
ATOM 954 C C . GLY A 1 124 ? -9.547 9.183 11.195 1.00 95.00 124 GLY A C 1
ATOM 955 O O . GLY A 1 124 ? -9.990 9.894 10.296 1.00 95.00 124 GLY A O 1
ATOM 956 N N . ILE A 1 125 ? -8.456 8.446 11.042 1.00 97.06 125 ILE A N 1
ATOM 957 C CA . ILE A 1 125 ? -7.760 8.311 9.764 1.00 97.06 125 ILE A CA 1
ATOM 958 C C . ILE A 1 125 ? -7.779 6.835 9.384 1.00 97.06 125 ILE A C 1
ATOM 960 O O . ILE A 1 125 ? -7.217 6.000 10.090 1.00 97.06 125 ILE A O 1
ATOM 964 N N . ALA A 1 126 ? -8.436 6.509 8.275 1.00 97.94 126 ALA A N 1
ATOM 965 C CA . ALA A 1 126 ? -8.434 5.157 7.724 1.00 97.94 126 ALA A CA 1
ATOM 966 C C . ALA A 1 126 ? -7.462 5.098 6.549 1.00 97.94 126 ALA A C 1
ATOM 968 O O . ALA A 1 126 ? -7.543 5.932 5.648 1.00 97.94 126 ALA A O 1
ATOM 969 N N . ILE A 1 127 ? -6.548 4.133 6.559 1.00 98.44 127 ILE A N 1
ATOM 970 C CA . ILE A 1 127 ? -5.520 3.965 5.531 1.00 98.44 127 ILE A CA 1
ATOM 971 C C . ILE A 1 127 ? -5.649 2.570 4.936 1.00 98.44 127 ILE A C 1
ATOM 973 O O . ILE A 1 127 ? -5.576 1.581 5.657 1.00 98.44 127 ILE A O 1
ATOM 977 N N . ASP A 1 128 ? -5.790 2.507 3.620 1.00 97.69 128 ASP A N 1
ATOM 978 C CA . ASP A 1 128 ? -5.693 1.286 2.832 1.00 97.69 128 ASP A CA 1
ATOM 979 C C . ASP A 1 128 ? -4.338 1.259 2.111 1.00 97.69 128 ASP A C 1
ATOM 981 O O . ASP A 1 128 ? -4.038 2.126 1.281 1.00 97.69 128 ASP A O 1
ATOM 985 N N . ILE A 1 129 ? -3.491 0.291 2.463 1.00 97.38 129 ILE A N 1
ATOM 986 C CA . ILE A 1 129 ? -2.185 0.068 1.844 1.00 97.38 129 ILE A CA 1
ATOM 987 C C . ILE A 1 129 ? -2.318 -1.050 0.811 1.00 97.38 129 ILE A C 1
ATOM 989 O O . ILE A 1 129 ? -1.951 -2.203 1.045 1.00 97.38 129 ILE A O 1
ATOM 993 N N . GLY A 1 130 ? -2.773 -0.681 -0.382 1.00 93.25 130 GLY A N 1
ATOM 994 C CA . GLY A 1 130 ? -2.746 -1.559 -1.541 1.00 93.25 130 GLY A CA 1
ATOM 995 C C . GLY A 1 130 ? -1.335 -1.729 -2.114 1.00 93.25 130 GLY A C 1
ATOM 996 O O . GLY A 1 130 ? -0.444 -0.881 -1.973 1.00 93.25 130 GLY A O 1
ATOM 997 N N . THR A 1 131 ? -1.120 -2.823 -2.851 1.00 89.50 131 THR A N 1
ATOM 998 C CA . THR A 1 131 ? 0.165 -3.072 -3.527 1.00 89.50 131 THR A CA 1
ATOM 999 C C . THR A 1 131 ? 0.467 -1.968 -4.550 1.00 89.50 131 THR A C 1
ATOM 1001 O O . THR A 1 131 ? 1.605 -1.511 -4.631 1.00 89.50 131 THR A O 1
ATOM 1004 N N . THR A 1 132 ? -0.532 -1.472 -5.283 1.00 83.50 132 THR A N 1
ATOM 1005 C CA . THR A 1 132 ? -0.346 -0.425 -6.308 1.00 83.50 132 THR A CA 1
ATOM 1006 C C . THR A 1 132 ? -0.684 0.984 -5.823 1.00 83.50 132 THR A C 1
ATOM 1008 O O . THR A 1 132 ? -0.030 1.937 -6.245 1.00 83.50 132 THR A O 1
ATOM 1011 N N . THR A 1 133 ? -1.667 1.129 -4.939 1.00 86.25 133 THR A N 1
ATOM 1012 C CA . THR A 1 133 ? -2.218 2.423 -4.514 1.00 86.25 133 THR A CA 1
ATOM 1013 C C . THR A 1 133 ? -2.314 2.445 -2.997 1.00 86.25 133 THR A C 1
ATOM 1015 O O . THR A 1 133 ? -2.706 1.447 -2.407 1.00 86.25 133 THR A O 1
ATOM 1018 N N . ILE A 1 134 ? -1.969 3.571 -2.377 1.00 93.81 134 ILE A N 1
ATOM 1019 C CA . ILE A 1 134 ? -2.263 3.847 -0.969 1.00 93.81 134 ILE A CA 1
ATOM 1020 C C . ILE A 1 134 ? -3.366 4.896 -0.939 1.00 93.81 134 ILE A C 1
ATOM 1022 O O . ILE A 1 134 ? -3.254 5.924 -1.616 1.00 93.81 134 ILE A O 1
ATOM 1026 N N . VAL A 1 135 ? -4.417 4.642 -0.167 1.00 94.69 135 VAL A N 1
ATOM 1027 C CA . VAL A 1 135 ? -5.550 5.555 -0.001 1.00 94.69 135 VAL A CA 1
ATOM 1028 C C . VAL A 1 135 ? -5.704 5.885 1.473 1.00 94.69 135 VAL A C 1
ATOM 1030 O O . VAL A 1 135 ? -5.595 5.010 2.324 1.00 94.69 135 VAL A O 1
ATOM 1033 N N . ALA A 1 136 ? -5.945 7.152 1.780 1.00 96.50 136 ALA A N 1
ATOM 1034 C CA . ALA A 1 136 ? -6.212 7.616 3.127 1.00 96.50 136 ALA A CA 1
ATOM 1035 C C . ALA A 1 136 ? -7.511 8.426 3.157 1.00 96.50 136 ALA A C 1
ATOM 1037 O O . ALA A 1 136 ? -7.791 9.217 2.252 1.00 96.50 136 ALA A O 1
ATOM 1038 N N . TYR A 1 137 ? -8.274 8.255 4.230 1.00 95.88 137 TYR A N 1
ATOM 1039 C CA . TYR A 1 137 ? -9.530 8.944 4.486 1.00 95.88 137 TYR A CA 1
ATOM 1040 C C . TYR A 1 137 ? -9.459 9.650 5.831 1.00 95.88 137 TYR A C 1
ATOM 1042 O O . TYR A 1 137 ? -8.998 9.064 6.808 1.00 95.88 137 TYR A O 1
ATOM 1050 N N . LEU A 1 138 ? -9.959 10.883 5.888 1.00 95.25 138 LEU A N 1
ATOM 1051 C CA . LEU A 1 138 ? -10.182 11.604 7.138 1.00 95.25 138 LEU A CA 1
ATOM 1052 C C . LEU A 1 138 ? -11.657 11.499 7.511 1.00 95.25 138 LEU A C 1
ATOM 1054 O O . LEU A 1 138 ? -12.518 11.872 6.716 1.00 95.25 138 LEU A O 1
ATOM 1058 N N . ILE A 1 139 ? -11.944 11.017 8.712 1.00 93.06 139 ILE A N 1
ATOM 1059 C CA . ILE A 1 139 ? -13.286 10.784 9.240 1.00 93.06 139 ILE A CA 1
ATOM 1060 C C . ILE A 1 139 ? -13.513 11.675 10.461 1.00 93.06 139 ILE A C 1
ATOM 1062 O O . ILE A 1 139 ? -12.677 11.765 11.358 1.00 93.06 139 ILE A O 1
ATOM 1066 N N . ASP A 1 140 ? -14.675 12.317 10.514 1.00 89.50 140 ASP A N 1
ATOM 1067 C CA . ASP A 1 140 ? -15.173 12.968 11.719 1.00 89.50 140 ASP A CA 1
ATOM 1068 C C . ASP A 1 140 ? -15.741 11.905 12.666 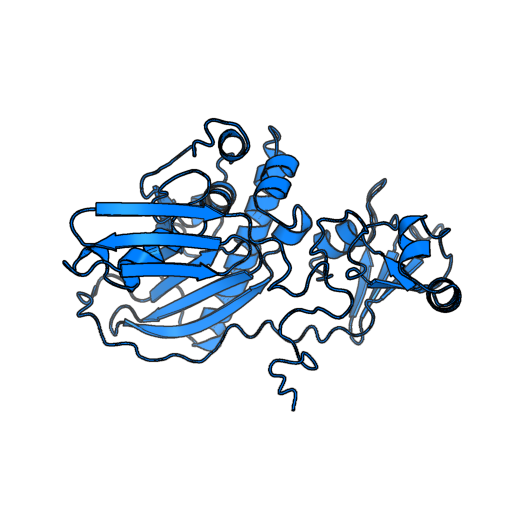1.00 89.50 140 ASP A C 1
ATOM 1070 O O . ASP A 1 140 ? -16.763 11.289 12.367 1.00 89.50 140 ASP A O 1
ATOM 1074 N N . MET A 1 141 ? -15.099 11.682 13.812 1.00 87.06 141 MET A N 1
ATOM 1075 C CA . MET A 1 141 ? -15.488 10.604 14.734 1.00 87.06 141 MET A CA 1
ATOM 1076 C C . MET A 1 141 ? -16.797 10.886 15.488 1.00 87.06 141 MET A C 1
ATOM 1078 O O . MET A 1 141 ? -17.494 9.955 15.894 1.00 87.06 141 MET A O 1
ATOM 1082 N N . GLY A 1 142 ? -17.188 12.158 15.624 1.00 84.00 142 GLY A N 1
ATOM 1083 C CA . GLY A 1 142 ? -18.451 12.544 16.256 1.00 84.00 142 GLY A CA 1
ATOM 1084 C C . GLY A 1 142 ? -19.674 12.253 15.381 1.00 84.00 142 GLY A C 1
ATOM 1085 O O . GLY A 1 142 ? -20.751 11.918 15.889 1.00 84.00 142 GLY A O 1
ATOM 1086 N N . THR A 1 143 ? -19.517 12.370 14.061 1.00 83.75 143 THR A N 1
ATOM 1087 C CA . THR A 1 143 ? -20.590 12.191 13.070 1.00 83.75 143 THR A CA 1
ATOM 1088 C C . THR A 1 143 ? -20.477 10.900 12.260 1.00 83.75 143 THR A C 1
ATOM 1090 O O . THR A 1 143 ? -21.482 10.457 11.705 1.00 83.75 143 THR A O 1
ATOM 1093 N N . GLY A 1 144 ? -19.291 10.296 12.197 1.00 81.88 144 GLY A N 1
ATOM 1094 C CA . GLY A 1 144 ? -18.959 9.151 11.347 1.00 81.88 144 GLY A CA 1
ATOM 1095 C C . GLY A 1 144 ? -18.789 9.495 9.864 1.00 81.88 144 GLY A C 1
ATOM 1096 O O . GLY A 1 144 ? -18.741 8.586 9.040 1.00 81.88 144 GLY A O 1
ATOM 1097 N N . LYS A 1 145 ? -18.745 10.782 9.491 1.00 86.38 145 LYS A N 1
ATOM 1098 C CA . LYS A 1 145 ? -18.666 11.204 8.085 1.00 86.38 145 LYS A CA 1
ATOM 1099 C C . LYS A 1 145 ? -17.227 11.271 7.592 1.00 86.38 145 LYS A C 1
ATOM 1101 O O . LYS A 1 145 ? -16.376 11.866 8.250 1.00 86.38 145 LYS A O 1
ATOM 1106 N N . THR A 1 146 ? -16.982 10.757 6.390 1.00 90.19 146 THR A N 1
ATOM 1107 C CA . THR A 1 146 ? -15.733 11.001 5.662 1.00 90.19 146 THR A CA 1
ATOM 1108 C C . THR A 1 146 ? -15.686 12.455 5.200 1.00 90.19 146 THR A C 1
ATOM 1110 O O . THR A 1 146 ? -16.567 12.920 4.482 1.00 90.19 146 THR A O 1
ATOM 1113 N N . LEU A 1 147 ? -14.665 13.183 5.637 1.00 90.38 147 LEU A N 1
ATOM 1114 C CA . LEU A 1 147 ? -14.460 14.602 5.359 1.00 90.38 147 LEU A CA 1
ATOM 1115 C C . LEU A 1 147 ? -13.595 14.844 4.124 1.00 90.38 147 LEU A C 1
ATOM 1117 O O . LEU A 1 147 ? -13.798 15.822 3.410 1.00 90.38 147 LEU A O 1
ATOM 1121 N N . ALA A 1 148 ? -12.608 13.980 3.898 1.00 90.50 148 ALA A N 1
ATOM 1122 C CA . ALA A 1 148 ? -11.718 14.047 2.749 1.00 90.50 148 ALA A CA 1
ATOM 1123 C C . ALA A 1 148 ? -11.126 12.672 2.440 1.00 90.50 148 ALA A C 1
ATOM 1125 O O . ALA A 1 148 ? -10.995 11.825 3.326 1.00 90.50 148 ALA A O 1
ATOM 1126 N N . ALA A 1 149 ? -10.723 12.500 1.184 1.00 91.81 149 ALA A N 1
ATOM 1127 C CA . ALA A 1 149 ? -9.925 11.381 0.713 1.00 91.81 149 ALA A CA 1
ATOM 1128 C C . ALA A 1 149 ? -8.668 11.900 -0.003 1.00 91.81 149 ALA A C 1
ATOM 1130 O O . ALA A 1 149 ? -8.648 12.993 -0.590 1.00 91.81 149 ALA A O 1
ATOM 1131 N N . SER A 1 150 ? -7.601 11.114 0.065 1.00 87.62 150 SER A N 1
ATOM 1132 C CA . SER A 1 150 ? -6.376 11.327 -0.694 1.00 87.62 150 SER A CA 1
ATOM 1133 C C . SER A 1 150 ? -5.794 9.981 -1.100 1.00 87.62 150 SER A C 1
ATOM 1135 O O . SER A 1 150 ? -5.862 9.016 -0.341 1.00 87.62 150 SER A O 1
ATOM 1137 N N . SER A 1 151 ? -5.223 9.903 -2.297 1.00 87.56 151 SER A N 1
ATOM 1138 C CA . SER A 1 151 ? -4.642 8.671 -2.823 1.00 87.56 151 SER A CA 1
ATOM 1139 C C . SER A 1 151 ? -3.370 8.947 -3.602 1.00 87.56 151 SER A C 1
ATOM 1141 O O . SER A 1 151 ? -3.255 9.955 -4.302 1.00 87.56 151 SER A O 1
ATOM 1143 N N . ALA A 1 152 ? -2.434 8.011 -3.532 1.00 81.94 152 ALA A N 1
ATOM 1144 C CA . ALA A 1 152 ? -1.197 8.052 -4.289 1.00 81.94 152 ALA A CA 1
ATOM 1145 C C . ALA A 1 152 ? -0.793 6.652 -4.738 1.00 81.94 152 ALA A C 1
ATOM 1147 O O . ALA A 1 152 ? -1.197 5.642 -4.161 1.00 81.94 152 ALA A O 1
ATOM 1148 N N . ILE A 1 153 ? 0.049 6.594 -5.764 1.00 81.25 153 ILE A N 1
ATOM 1149 C CA . ILE A 1 153 ? 0.696 5.344 -6.150 1.00 81.25 153 ILE A CA 1
ATOM 1150 C C . ILE A 1 153 ? 1.600 4.906 -5.004 1.00 81.25 153 ILE A C 1
ATOM 1152 O O . ILE A 1 153 ? 2.362 5.712 -4.471 1.00 81.25 153 ILE A O 1
ATOM 1156 N N . ASN A 1 154 ? 1.525 3.630 -4.635 1.00 86.69 154 ASN A N 1
ATOM 1157 C CA . ASN A 1 154 ? 2.391 3.060 -3.621 1.00 86.69 154 ASN A CA 1
ATOM 1158 C C . ASN A 1 154 ? 3.843 3.134 -4.124 1.00 86.69 154 ASN A C 1
ATOM 1160 O O . ASN A 1 154 ? 4.192 2.423 -5.069 1.00 86.69 154 ASN A O 1
ATOM 1164 N N . PRO A 1 155 ? 4.724 3.938 -3.500 1.00 83.94 155 PRO A N 1
ATOM 1165 C CA . PRO A 1 155 ? 6.088 4.111 -3.984 1.00 83.94 155 PRO A CA 1
ATOM 1166 C C . PRO A 1 155 ? 6.890 2.814 -3.927 1.00 83.94 155 PRO A C 1
ATOM 1168 O O . PRO A 1 155 ? 7.928 2.728 -4.566 1.00 83.94 155 PRO A O 1
ATOM 1171 N N . GLN A 1 156 ? 6.424 1.784 -3.217 1.00 87.62 156 GLN A N 1
ATOM 1172 C CA . GLN A 1 156 ? 7.063 0.475 -3.210 1.00 87.62 156 GLN A CA 1
ATOM 1173 C C . GLN A 1 156 ? 7.001 -0.255 -4.563 1.00 87.62 156 GLN A C 1
ATOM 1175 O O . GLN A 1 156 ? 7.750 -1.213 -4.753 1.00 87.62 156 GLN A O 1
ATOM 1180 N N . THR A 1 157 ? 6.181 0.195 -5.529 1.00 80.50 157 THR A N 1
ATOM 1181 C CA . THR A 1 157 ? 6.191 -0.332 -6.914 1.00 80.50 157 THR A CA 1
ATOM 1182 C C . THR A 1 157 ? 7.565 -0.216 -7.572 1.00 80.50 157 THR A C 1
ATOM 1184 O O . THR A 1 157 ? 7.888 -0.962 -8.491 1.00 80.50 157 THR A O 1
ATOM 1187 N N . ALA A 1 158 ? 8.374 0.704 -7.054 1.00 72.06 158 ALA A N 1
ATOM 1188 C CA . ALA A 1 158 ? 9.802 0.844 -7.255 1.00 72.06 158 ALA A CA 1
ATOM 1189 C C . ALA A 1 158 ? 10.632 -0.435 -7.132 1.00 72.06 158 ALA A C 1
ATOM 1191 O O . ALA A 1 158 ? 11.538 -0.674 -7.924 1.00 72.06 158 ALA A O 1
ATOM 1192 N N . PHE A 1 159 ? 10.341 -1.212 -6.092 1.00 78.56 159 PHE A N 1
ATOM 1193 C CA . PHE A 1 159 ? 11.180 -2.310 -5.616 1.00 78.56 159 PHE A CA 1
ATOM 1194 C C . PHE A 1 159 ? 10.581 -3.676 -5.961 1.00 78.56 159 PHE A C 1
ATOM 1196 O O . PHE A 1 159 ? 11.234 -4.705 -5.825 1.00 78.56 159 PHE A O 1
ATOM 1203 N N . GLY A 1 160 ? 9.327 -3.690 -6.410 1.00 76.69 160 GLY A N 1
ATOM 1204 C CA . GLY A 1 160 ? 8.617 -4.885 -6.832 1.00 76.69 160 GLY A CA 1
ATOM 1205 C C . GLY A 1 160 ? 7.213 -4.539 -7.312 1.00 76.69 160 GLY A C 1
ATOM 1206 O O . GLY A 1 160 ? 6.506 -3.735 -6.693 1.00 76.69 160 GLY A O 1
ATOM 1207 N N . ALA A 1 161 ? 6.814 -5.149 -8.427 1.00 70.38 161 ALA A N 1
ATOM 1208 C CA . ALA A 1 161 ? 5.500 -4.938 -9.031 1.00 70.38 161 ALA A CA 1
ATOM 1209 C C . ALA A 1 161 ? 4.368 -5.628 -8.253 1.00 70.38 161 ALA A C 1
ATOM 1211 O O . ALA A 1 161 ? 3.222 -5.209 -8.358 1.00 70.38 161 ALA A O 1
ATOM 1212 N N . ASP A 1 162 ? 4.693 -6.653 -7.470 1.00 82.38 162 ASP A N 1
ATOM 1213 C CA . ASP A 1 162 ? 3.758 -7.452 -6.681 1.00 82.38 162 ASP A CA 1
ATOM 1214 C C . ASP A 1 162 ? 4.349 -7.789 -5.299 1.00 82.38 162 ASP A C 1
ATOM 1216 O O . ASP A 1 162 ? 5.496 -7.453 -4.986 1.00 82.38 162 ASP A O 1
ATOM 1220 N N . VAL A 1 163 ? 3.560 -8.452 -4.452 1.00 90.56 163 VAL A N 1
ATOM 1221 C CA . VAL A 1 163 ? 3.975 -8.815 -3.088 1.00 90.56 163 VAL A CA 1
ATOM 1222 C C . VAL A 1 163 ? 5.192 -9.748 -3.078 1.00 90.56 163 VAL A C 1
ATOM 1224 O O . VAL A 1 163 ? 6.120 -9.536 -2.302 1.00 90.56 163 VAL A O 1
ATOM 1227 N N . ILE A 1 164 ? 5.254 -10.722 -3.992 1.00 89.12 164 ILE A N 1
ATOM 1228 C CA . ILE A 1 164 ? 6.339 -11.713 -4.054 1.00 89.12 164 ILE A CA 1
ATOM 1229 C C . ILE A 1 164 ? 7.661 -11.065 -4.460 1.00 89.12 164 ILE A C 1
ATOM 1231 O O . ILE A 1 164 ? 8.695 -11.328 -3.850 1.00 89.12 164 ILE A O 1
ATOM 1235 N N . SER A 1 165 ? 7.644 -10.195 -5.467 1.00 85.06 165 SER A N 1
ATOM 1236 C CA . SER A 1 165 ? 8.835 -9.466 -5.904 1.00 85.06 165 SER A CA 1
ATOM 1237 C C . SER A 1 165 ? 9.354 -8.523 -4.821 1.00 85.06 165 SER A C 1
ATOM 1239 O O . SER A 1 165 ? 10.567 -8.435 -4.649 1.00 85.06 165 SER A O 1
ATOM 1241 N N . ARG A 1 166 ? 8.477 -7.900 -4.021 1.00 92.06 166 ARG A N 1
ATOM 1242 C CA . ARG A 1 166 ? 8.889 -7.100 -2.852 1.00 92.06 166 ARG A CA 1
ATOM 1243 C C . ARG A 1 166 ? 9.498 -7.952 -1.747 1.00 92.06 166 ARG A C 1
ATOM 1245 O O . ARG A 1 166 ? 10.553 -7.592 -1.232 1.00 92.06 166 ARG A O 1
ATOM 1252 N N . ILE A 1 167 ? 8.888 -9.093 -1.420 1.00 94.12 167 ILE A N 1
ATOM 1253 C CA . ILE A 1 167 ? 9.458 -10.048 -0.458 1.00 94.12 167 ILE A CA 1
ATOM 1254 C C . ILE A 1 167 ? 10.837 -10.514 -0.937 1.00 94.12 167 ILE A C 1
ATOM 1256 O O . ILE A 1 167 ? 11.792 -10.510 -0.167 1.00 94.12 167 ILE A O 1
ATOM 1260 N N . SER A 1 168 ? 10.969 -10.852 -2.222 1.00 90.31 168 SER A N 1
ATOM 1261 C CA . SER A 1 168 ? 12.243 -11.260 -2.814 1.00 90.31 168 SER A CA 1
ATOM 1262 C C . SER A 1 168 ? 13.276 -10.133 -2.841 1.00 90.31 168 SER A C 1
ATOM 1264 O O . SER A 1 168 ? 14.466 -10.421 -2.722 1.00 90.31 168 SER A O 1
ATOM 1266 N N . TYR A 1 169 ? 12.857 -8.878 -3.030 1.00 88.19 169 TYR A N 1
ATOM 1267 C CA . TYR A 1 169 ? 13.751 -7.724 -2.958 1.00 88.19 169 TYR A CA 1
ATOM 1268 C C . TYR A 1 169 ? 14.320 -7.582 -1.549 1.00 88.19 169 TYR A C 1
ATOM 1270 O O . TYR A 1 169 ? 15.543 -7.502 -1.409 1.00 88.19 169 TYR A O 1
ATOM 1278 N N . ILE A 1 170 ? 13.443 -7.591 -0.535 1.00 95.06 170 ILE A N 1
ATOM 1279 C CA . ILE A 1 170 ? 13.806 -7.490 0.883 1.00 95.06 170 ILE A CA 1
ATOM 1280 C C . ILE A 1 170 ? 14.734 -8.645 1.272 1.00 95.06 170 ILE A C 1
ATOM 1282 O O . ILE A 1 170 ? 15.820 -8.401 1.796 1.00 95.06 170 ILE A O 1
ATOM 1286 N N . GLY A 1 171 ? 14.326 -9.882 0.974 1.00 91.25 171 GLY A N 1
ATOM 1287 C CA . GLY A 1 171 ? 15.019 -11.086 1.416 1.00 91.25 171 GLY A CA 1
ATOM 1288 C C . GLY A 1 171 ? 15.213 -11.080 2.931 1.00 91.25 171 GLY A C 1
ATOM 1289 O O . GLY A 1 171 ? 14.274 -10.867 3.692 1.00 91.25 171 GLY A O 1
ATOM 1290 N N . ASP A 1 172 ? 16.456 -11.268 3.340 1.00 88.44 172 ASP A N 1
ATOM 1291 C CA . ASP A 1 172 ? 16.954 -11.278 4.711 1.00 88.44 172 ASP A CA 1
ATOM 1292 C C . ASP A 1 172 ? 17.711 -9.983 5.082 1.00 88.44 172 ASP A C 1
ATOM 1294 O O . ASP A 1 172 ? 18.374 -9.929 6.116 1.00 88.44 172 ASP A O 1
ATOM 1298 N N . ASP A 1 173 ? 17.611 -8.920 4.267 1.00 91.75 173 ASP A N 1
ATOM 1299 C CA . ASP A 1 173 ? 18.316 -7.647 4.477 1.00 91.75 173 ASP A CA 1
ATOM 1300 C C . ASP A 1 173 ? 17.440 -6.605 5.212 1.00 91.75 173 ASP A C 1
ATOM 1302 O O . ASP A 1 173 ? 16.548 -5.990 4.606 1.00 91.75 173 ASP A O 1
ATOM 1306 N N . PRO A 1 174 ? 17.724 -6.294 6.497 1.00 95.12 174 PRO A N 1
ATOM 1307 C CA . PRO A 1 174 ? 16.952 -5.313 7.260 1.00 95.12 174 PRO A CA 1
ATOM 1308 C C . PRO A 1 174 ? 17.010 -3.899 6.672 1.00 95.12 174 PRO A C 1
ATOM 1310 O O . PRO A 1 174 ? 16.106 -3.096 6.903 1.00 95.12 174 PRO A O 1
ATOM 1313 N N . LYS A 1 175 ? 18.057 -3.558 5.905 1.00 93.81 175 LYS A N 1
ATOM 1314 C CA . LYS A 1 175 ? 18.170 -2.236 5.274 1.00 93.81 175 LYS A CA 1
ATOM 1315 C C . LYS A 1 175 ? 17.164 -2.079 4.141 1.00 93.81 175 LYS A C 1
ATOM 1317 O O . LYS A 1 175 ? 16.596 -0.999 3.999 1.00 93.81 175 LYS A O 1
ATOM 1322 N N . LYS A 1 176 ? 16.919 -3.144 3.377 1.00 91.00 176 LYS A N 1
ATOM 1323 C CA . LYS A 1 176 ? 15.921 -3.149 2.300 1.00 91.00 176 LYS A CA 1
ATOM 1324 C C . LYS A 1 176 ? 14.499 -3.143 2.844 1.00 91.00 176 LYS A C 1
ATOM 1326 O O . LYS A 1 176 ? 13.655 -2.425 2.316 1.00 91.00 176 LYS A O 1
ATOM 1331 N N . LEU A 1 177 ? 14.243 -3.866 3.938 1.00 97.69 177 LEU A N 1
ATOM 1332 C CA . LEU A 1 177 ? 12.975 -3.750 4.666 1.00 97.69 177 LEU A CA 1
ATOM 1333 C C . LEU A 1 177 ? 12.730 -2.300 5.099 1.00 97.69 177 LEU A C 1
ATOM 1335 O O . LEU A 1 177 ? 11.687 -1.728 4.791 1.00 97.69 177 LEU A O 1
ATOM 1339 N N . LEU A 1 178 ? 13.724 -1.684 5.747 1.00 96.56 178 LEU A N 1
ATOM 1340 C CA . LEU A 1 178 ? 13.643 -0.295 6.190 1.00 96.56 178 LEU A CA 1
ATOM 1341 C C . LEU A 1 178 ? 13.438 0.682 5.021 1.00 96.56 178 LEU A C 1
ATOM 1343 O O . LEU A 1 178 ? 12.779 1.706 5.181 1.00 96.56 178 LEU A O 1
ATOM 1347 N N . GLU A 1 179 ? 13.996 0.396 3.847 1.00 93.19 179 GLU A N 1
ATOM 1348 C CA . GLU A 1 179 ? 13.800 1.203 2.643 1.00 93.19 179 GLU A CA 1
ATOM 1349 C C . GLU A 1 179 ? 12.340 1.191 2.167 1.00 93.19 179 GLU A C 1
ATOM 1351 O O . GLU A 1 179 ? 11.758 2.266 1.978 1.00 93.19 179 GLU A O 1
ATOM 1356 N N . LEU A 1 180 ? 11.726 0.008 2.033 1.00 96.31 180 LEU A N 1
ATOM 1357 C CA . LEU A 1 180 ? 10.321 -0.119 1.626 1.00 96.31 180 LEU A CA 1
ATOM 1358 C C . LEU A 1 180 ? 9.362 0.416 2.696 1.00 96.31 180 LEU A C 1
ATOM 1360 O O . LEU A 1 180 ? 8.360 1.054 2.354 1.00 96.31 180 LEU A O 1
ATOM 1364 N N . GLN A 1 181 ? 9.682 0.203 3.974 1.00 98.44 181 GLN A N 1
ATOM 1365 C CA . GLN A 1 181 ? 8.926 0.742 5.103 1.00 98.44 181 GLN A CA 1
ATOM 1366 C C . GLN A 1 181 ? 8.917 2.273 5.055 1.00 98.44 181 GLN A C 1
ATOM 1368 O O . GLN A 1 181 ? 7.852 2.888 4.995 1.00 98.44 181 GLN A O 1
ATOM 1373 N N . LYS A 1 182 ? 10.097 2.899 4.942 1.00 96.12 182 LYS A N 1
ATOM 1374 C CA . LYS A 1 182 ? 10.218 4.358 4.829 1.00 96.12 182 LYS A CA 1
ATOM 1375 C C . LYS A 1 182 ? 9.533 4.902 3.584 1.00 96.12 182 LYS A C 1
ATOM 1377 O O . LYS A 1 182 ? 9.042 6.027 3.608 1.00 96.12 182 LYS A O 1
ATOM 1382 N N . ALA A 1 183 ? 9.532 4.158 2.477 1.00 91.69 183 ALA A N 1
ATOM 1383 C CA . ALA A 1 183 ? 8.812 4.562 1.277 1.00 91.69 183 ALA A CA 1
ATOM 1384 C C . ALA A 1 183 ? 7.300 4.663 1.542 1.00 91.69 183 ALA A C 1
ATOM 1386 O O . ALA A 1 183 ? 6.726 5.714 1.263 1.00 91.69 183 ALA A O 1
ATOM 1387 N N . ALA A 1 184 ? 6.688 3.636 2.142 1.00 97.06 184 ALA A N 1
ATOM 1388 C CA . ALA A 1 184 ? 5.266 3.661 2.496 1.00 97.06 184 ALA A CA 1
ATOM 1389 C C . ALA A 1 184 ? 4.939 4.733 3.542 1.00 97.06 184 ALA A C 1
ATOM 1391 O O . ALA A 1 184 ? 4.038 5.535 3.319 1.00 97.06 184 ALA A O 1
ATOM 1392 N N . VAL A 1 185 ? 5.702 4.807 4.636 1.00 98.56 185 VAL A N 1
ATOM 1393 C CA . VAL A 1 185 ? 5.460 5.778 5.718 1.00 98.56 185 VAL A CA 1
ATOM 1394 C C . VAL A 1 185 ? 5.532 7.217 5.222 1.00 98.56 185 VAL A C 1
ATOM 1396 O O . VAL A 1 185 ? 4.657 8.016 5.538 1.00 98.56 185 VAL A O 1
ATOM 1399 N N . ARG A 1 186 ? 6.521 7.556 4.385 1.00 96.00 186 ARG A N 1
ATOM 1400 C CA . ARG A 1 186 ? 6.602 8.905 3.801 1.00 96.00 186 ARG A CA 1
ATOM 1401 C C . ARG A 1 186 ? 5.385 9.227 2.943 1.00 96.00 186 ARG A C 1
ATOM 1403 O O . ARG A 1 186 ? 4.851 10.322 3.061 1.00 96.00 186 ARG A O 1
ATOM 1410 N N . GLN A 1 187 ? 4.940 8.283 2.112 1.00 96.00 187 GLN A N 1
ATOM 1411 C CA . GLN A 1 187 ? 3.753 8.499 1.290 1.00 96.00 187 GLN A CA 1
ATOM 1412 C C . GLN A 1 187 ? 2.498 8.668 2.149 1.00 96.00 187 GLN A C 1
ATOM 1414 O O . GLN A 1 187 ? 1.685 9.539 1.861 1.00 96.00 187 GLN A O 1
ATOM 1419 N N . ILE A 1 188 ? 2.359 7.882 3.216 1.00 98.38 188 ILE A N 1
ATOM 1420 C CA . ILE A 1 188 ? 1.266 8.013 4.182 1.00 98.38 188 ILE A CA 1
ATOM 1421 C C . ILE A 1 188 ? 1.298 9.389 4.860 1.00 98.38 188 ILE A C 1
ATOM 1423 O O . ILE A 1 188 ? 0.266 10.050 4.916 1.00 98.38 188 ILE A O 1
ATOM 1427 N N . ASN A 1 189 ? 2.465 9.869 5.299 1.00 98.31 189 ASN A N 1
ATOM 1428 C CA . ASN A 1 189 ? 2.604 11.212 5.873 1.00 98.31 189 ASN A CA 1
ATOM 1429 C C . ASN A 1 189 ? 2.194 12.305 4.876 1.00 98.31 189 ASN A C 1
ATOM 1431 O O . ASN A 1 189 ? 1.511 13.255 5.254 1.00 98.31 189 ASN A O 1
ATOM 1435 N N . ASP A 1 190 ? 2.577 12.166 3.605 1.00 95.25 190 ASP A N 1
ATOM 1436 C CA . ASP A 1 190 ? 2.191 13.105 2.548 1.00 95.25 190 ASP A CA 1
ATOM 1437 C C . ASP A 1 190 ? 0.661 13.098 2.323 1.00 95.25 190 ASP A C 1
ATOM 1439 O O . ASP A 1 190 ? 0.055 14.164 2.205 1.00 95.25 190 ASP A O 1
ATOM 1443 N N . LEU A 1 191 ? 0.016 11.923 2.355 1.00 95.25 191 LEU A N 1
ATOM 1444 C CA . LEU A 1 191 ? -1.447 11.796 2.267 1.00 95.25 191 LEU A CA 1
ATOM 1445 C C . LEU A 1 191 ? -2.158 12.405 3.484 1.00 95.25 191 LEU A C 1
ATOM 1447 O O . LEU A 1 191 ? -3.126 13.143 3.317 1.00 95.25 191 LEU A O 1
ATOM 1451 N N . ILE A 1 192 ? -1.674 12.146 4.703 1.00 96.88 192 ILE A N 1
ATOM 1452 C CA . ILE A 1 192 ? -2.242 12.705 5.942 1.00 96.88 192 ILE A CA 1
ATOM 1453 C C . ILE A 1 192 ? -2.186 14.238 5.916 1.00 96.88 192 ILE A C 1
ATOM 1455 O O . ILE A 1 192 ? -3.177 14.901 6.225 1.00 96.88 192 ILE A O 1
ATOM 1459 N N . LYS A 1 193 ? -1.058 14.820 5.492 1.00 95.69 193 LYS A N 1
ATOM 1460 C CA . LYS A 1 193 ? -0.920 16.278 5.339 1.00 95.69 193 LYS A CA 1
ATOM 1461 C C . LYS A 1 193 ? -1.935 16.847 4.349 1.00 95.69 193 LYS A C 1
ATOM 1463 O O . LYS A 1 193 ? -2.556 17.868 4.638 1.00 95.69 193 LYS A O 1
ATOM 1468 N N . ASP A 1 194 ? -2.118 16.188 3.206 1.00 92.69 194 ASP A N 1
ATOM 1469 C CA . ASP A 1 194 ? -3.086 16.599 2.186 1.00 92.69 194 ASP A CA 1
ATOM 1470 C C . ASP A 1 194 ? -4.537 16.533 2.701 1.00 92.69 194 ASP A C 1
ATOM 1472 O O . ASP A 1 194 ? -5.319 17.459 2.480 1.00 92.69 194 ASP A O 1
ATOM 1476 N N . LEU A 1 195 ? -4.893 15.496 3.467 1.00 94.25 195 LEU A N 1
ATOM 1477 C CA . LEU A 1 195 ? -6.214 15.372 4.097 1.00 94.25 195 LEU A CA 1
ATOM 1478 C C . LEU A 1 195 ? -6.539 16.547 5.033 1.00 94.25 195 LEU A C 1
ATOM 1480 O O . LEU A 1 195 ? -7.620 17.140 4.942 1.00 94.25 195 LEU A O 1
ATOM 1484 N N . PHE A 1 196 ? -5.612 16.909 5.922 1.00 95.12 196 PHE A N 1
ATOM 1485 C CA . PHE A 1 196 ? -5.807 18.043 6.829 1.00 95.12 196 PHE A CA 1
ATOM 1486 C C . PHE A 1 196 ? -5.834 19.378 6.075 1.00 95.12 196 PHE A C 1
ATOM 1488 O O . PHE A 1 196 ? -6.695 20.218 6.345 1.00 95.12 196 PHE A O 1
ATOM 1495 N N . ALA A 1 197 ? -4.981 19.551 5.061 1.00 93.81 197 ALA A N 1
ATOM 1496 C CA . ALA A 1 197 ? -4.979 20.751 4.224 1.00 93.81 197 ALA A CA 1
ATOM 1497 C C . ALA A 1 197 ? -6.312 20.963 3.479 1.00 93.81 197 ALA A C 1
ATOM 1499 O O . ALA A 1 197 ? -6.793 22.093 3.396 1.00 93.81 197 ALA A O 1
ATOM 1500 N N . LYS A 1 198 ? -6.940 19.888 2.979 1.00 90.12 198 LYS A N 1
ATOM 1501 C CA . LYS A 1 198 ? -8.240 19.933 2.279 1.00 90.12 198 LYS A CA 1
ATOM 1502 C C . LYS A 1 198 ? -9.414 20.320 3.178 1.00 90.12 198 LYS A C 1
ATOM 1504 O O . LYS A 1 198 ? -10.392 20.878 2.688 1.00 90.12 198 LYS A O 1
ATOM 1509 N N . THR A 1 199 ? -9.345 19.998 4.468 1.00 90.25 199 THR A N 1
ATOM 1510 C CA . THR A 1 199 ? -10.476 20.164 5.400 1.00 90.25 199 THR A CA 1
ATOM 1511 C C . THR A 1 199 ? -10.330 21.355 6.338 1.00 90.25 199 THR A C 1
ATOM 1513 O O . THR A 1 199 ? -11.323 21.801 6.909 1.00 90.25 199 THR A O 1
ATOM 1516 N N . GLY A 1 200 ? -9.109 21.866 6.520 1.00 86.75 200 GLY A N 1
ATOM 1517 C CA . GLY A 1 200 ? -8.802 22.897 7.509 1.00 86.75 200 GLY A CA 1
ATOM 1518 C C . GLY A 1 200 ? -8.843 22.397 8.958 1.00 86.75 200 GLY A C 1
ATOM 1519 O O . GLY A 1 200 ? -8.784 23.215 9.875 1.00 86.75 200 GLY A O 1
ATOM 1520 N N . ARG A 1 201 ? -8.958 21.078 9.180 1.00 89.94 201 ARG A N 1
ATOM 1521 C CA . ARG A 1 201 ? -8.830 20.471 10.513 1.00 89.94 201 ARG A CA 1
ATOM 1522 C C . ARG A 1 201 ? -7.362 20.392 10.919 1.00 89.94 201 ARG A C 1
ATOM 1524 O O . ARG A 1 201 ? -6.467 20.416 10.075 1.00 89.94 201 ARG A O 1
ATOM 1531 N N . SER A 1 202 ? -7.138 20.253 12.218 1.00 90.00 202 SER A N 1
ATOM 1532 C CA . SER A 1 202 ? -5.816 20.037 12.800 1.00 90.00 202 SER A CA 1
ATOM 1533 C C . SER A 1 202 ? -5.733 18.637 13.389 1.00 90.00 202 SER A C 1
ATOM 1535 O O . SER A 1 202 ? -6.717 18.143 13.940 1.00 90.00 202 SER A O 1
ATOM 1537 N N . ALA A 1 203 ? -4.552 18.031 13.290 1.00 90.50 203 ALA A N 1
ATOM 1538 C CA . ALA A 1 203 ? -4.241 16.799 13.997 1.00 90.50 203 ALA A CA 1
ATOM 1539 C C . ALA A 1 203 ? -4.252 17.034 15.516 1.00 90.50 203 ALA A C 1
ATOM 1541 O O . ALA A 1 203 ? -3.847 18.102 15.987 1.00 90.50 203 ALA A O 1
ATOM 1542 N N . THR A 1 204 ? -4.680 16.030 16.276 1.00 89.50 204 THR A N 1
ATOM 1543 C CA . THR A 1 204 ? -4.729 16.054 17.743 1.00 89.50 204 THR A CA 1
ATOM 1544 C C . THR A 1 204 ? -4.108 14.788 18.333 1.00 89.50 204 THR A C 1
ATOM 1546 O O . THR A 1 204 ? -3.933 13.780 17.647 1.00 89.50 204 THR A O 1
ATOM 1549 N N . LYS A 1 205 ? -3.757 14.813 19.624 1.00 88.00 205 LYS A N 1
ATOM 1550 C CA . LYS A 1 205 ? -3.245 13.619 20.325 1.00 88.00 205 LYS A CA 1
ATOM 1551 C C . LYS A 1 205 ? -4.342 12.570 20.550 1.00 88.00 205 LYS A C 1
ATOM 1553 O O . LYS A 1 205 ? -4.027 11.416 20.827 1.00 88.00 205 LYS A O 1
ATOM 1558 N N . GLU A 1 206 ? -5.600 12.992 20.455 1.00 87.31 206 GLU A N 1
ATOM 1559 C CA . GLU A 1 206 ? -6.804 12.176 20.485 1.00 87.31 206 GLU A CA 1
ATOM 1560 C C . GLU A 1 206 ? -7.157 11.596 19.109 1.00 87.31 206 GLU A C 1
ATOM 1562 O O . GLU A 1 206 ? -8.206 10.981 18.970 1.00 87.31 206 GLU A O 1
ATOM 1567 N N . ASP A 1 207 ? -6.333 11.758 18.078 1.00 91.94 207 ASP A N 1
ATOM 1568 C CA . ASP A 1 207 ? -6.597 11.107 16.797 1.00 91.94 207 ASP A CA 1
ATOM 1569 C C . ASP A 1 207 ? -6.345 9.590 16.871 1.00 91.94 207 ASP A C 1
ATOM 1571 O O . ASP A 1 207 ? -5.541 9.095 17.670 1.00 91.94 207 ASP A O 1
ATOM 1575 N N . LEU A 1 208 ? -7.026 8.845 16.000 1.00 93.00 208 LEU A N 1
ATOM 1576 C CA . LEU A 1 208 ? -6.849 7.403 15.832 1.00 93.00 208 LEU A CA 1
ATOM 1577 C C . LEU A 1 208 ? -6.584 7.076 14.363 1.00 93.00 208 LEU A C 1
ATOM 1579 O O . LEU A 1 208 ? -7.321 7.519 13.482 1.00 93.00 208 LEU A O 1
ATOM 1583 N N . ILE A 1 209 ? -5.572 6.247 14.106 1.00 97.44 209 ILE A N 1
ATOM 1584 C CA . ILE A 1 209 ? -5.277 5.718 12.775 1.00 97.44 209 ILE A CA 1
ATOM 1585 C C . ILE A 1 209 ? -5.598 4.223 12.746 1.00 97.44 209 ILE A C 1
ATOM 1587 O O . ILE A 1 209 ? -5.114 3.462 13.584 1.00 97.44 209 ILE A O 1
ATOM 1591 N N . VAL A 1 210 ? -6.368 3.793 11.749 1.00 98.25 210 VAL A N 1
ATOM 1592 C CA . VAL A 1 210 ? -6.572 2.377 11.423 1.00 98.25 210 VAL A CA 1
ATOM 1593 C C . VAL A 1 210 ? -6.012 2.107 10.036 1.00 98.25 210 VAL A C 1
ATOM 1595 O O . VAL A 1 210 ? -6.303 2.834 9.089 1.00 98.25 210 VAL A O 1
ATOM 1598 N N . VAL A 1 211 ? -5.208 1.057 9.926 1.00 98.62 211 VAL A N 1
ATOM 1599 C CA . VAL A 1 211 ? -4.538 0.646 8.697 1.00 98.62 211 VAL A CA 1
ATOM 1600 C C . VAL A 1 211 ? -5.023 -0.744 8.310 1.00 98.62 211 VAL A C 1
ATOM 1602 O O . VAL A 1 211 ? -5.025 -1.656 9.136 1.00 98.62 211 VAL A O 1
ATOM 1605 N N . ALA A 1 212 ? -5.421 -0.886 7.053 1.00 98.38 212 ALA A N 1
ATOM 1606 C CA . ALA A 1 212 ? -5.739 -2.147 6.413 1.00 98.38 212 ALA A CA 1
ATOM 1607 C C . ALA A 1 212 ? -4.820 -2.332 5.205 1.00 98.38 212 ALA A C 1
ATOM 1609 O O . ALA A 1 212 ? -4.488 -1.376 4.508 1.00 98.38 212 ALA A O 1
ATOM 1610 N N . GLY A 1 213 ? -4.409 -3.560 4.947 1.00 96.88 213 GLY A N 1
ATOM 1611 C CA . GLY A 1 213 ? -3.745 -3.935 3.709 1.00 96.88 213 GLY A CA 1
ATOM 1612 C C . GLY A 1 213 ? -3.558 -5.439 3.663 1.00 96.88 213 GLY A C 1
ATOM 1613 O O . GLY A 1 213 ? -3.759 -6.132 4.664 1.00 96.88 213 GLY A O 1
ATOM 1614 N N . ASN A 1 214 ? -3.130 -5.964 2.518 1.00 95.62 214 ASN A N 1
ATOM 1615 C CA . ASN A 1 214 ? -2.735 -7.365 2.488 1.00 95.62 214 ASN A CA 1
ATOM 1616 C C . ASN A 1 214 ? -1.551 -7.585 3.439 1.00 95.62 214 ASN A C 1
ATOM 1618 O O . ASN A 1 214 ? -0.767 -6.679 3.738 1.00 95.62 214 ASN A O 1
ATOM 1622 N N . THR A 1 215 ? -1.377 -8.826 3.872 1.00 97.69 215 THR A N 1
ATOM 1623 C CA . THR A 1 215 ? -0.443 -9.185 4.940 1.00 97.69 215 THR A CA 1
ATOM 1624 C C . THR A 1 215 ? 0.987 -8.733 4.681 1.00 97.69 215 THR A C 1
ATOM 1626 O O . THR A 1 215 ? 1.658 -8.256 5.593 1.00 97.69 215 THR A O 1
ATOM 1629 N N . THR A 1 216 ? 1.451 -8.793 3.431 1.00 97.44 216 THR A N 1
ATOM 1630 C CA . THR A 1 216 ? 2.793 -8.307 3.078 1.00 97.44 216 THR A CA 1
ATOM 1631 C C . THR A 1 216 ? 2.913 -6.794 3.266 1.00 97.44 216 THR A C 1
ATOM 1633 O O . THR A 1 216 ? 3.932 -6.321 3.769 1.00 97.44 216 THR A O 1
ATOM 1636 N N . MET A 1 217 ? 1.891 -6.026 2.879 1.00 97.69 217 MET A N 1
ATOM 1637 C CA . MET A 1 217 ? 1.885 -4.568 3.030 1.00 97.69 217 MET A CA 1
ATOM 1638 C C . MET A 1 217 ? 1.886 -4.147 4.498 1.00 97.69 217 MET A C 1
ATOM 1640 O O . MET A 1 217 ? 2.679 -3.280 4.869 1.00 97.69 217 MET A O 1
ATOM 1644 N N . GLU A 1 218 ? 1.088 -4.803 5.341 1.00 98.50 218 GLU A N 1
ATOM 1645 C CA . GLU A 1 218 ? 1.075 -4.528 6.780 1.00 98.50 218 GLU A CA 1
ATOM 1646 C C . GLU A 1 218 ? 2.411 -4.873 7.454 1.00 98.50 218 GLU A C 1
ATOM 1648 O O . GLU A 1 218 ? 2.908 -4.086 8.258 1.00 98.50 218 GLU A O 1
ATOM 1653 N N . HIS A 1 219 ? 3.047 -5.993 7.083 1.00 98.56 219 HIS A N 1
ATOM 1654 C CA . HIS A 1 219 ? 4.367 -6.371 7.606 1.00 98.56 219 HIS A CA 1
ATOM 1655 C C . HIS A 1 219 ? 5.436 -5.339 7.242 1.00 98.56 219 HIS A C 1
ATOM 1657 O O . HIS A 1 219 ? 6.165 -4.862 8.113 1.00 98.56 219 HIS A O 1
ATOM 1663 N N . ILE A 1 220 ? 5.495 -4.943 5.966 1.00 98.50 220 ILE A N 1
ATOM 1664 C CA . ILE A 1 220 ? 6.452 -3.931 5.515 1.00 98.50 220 ILE A CA 1
ATOM 1665 C C . ILE A 1 220 ? 6.202 -2.601 6.228 1.00 98.50 220 ILE A C 1
ATOM 1667 O O . ILE A 1 220 ? 7.157 -1.980 6.684 1.00 98.50 220 ILE A O 1
ATOM 1671 N N . PHE A 1 221 ? 4.945 -2.168 6.351 1.00 98.69 221 PHE A N 1
ATOM 1672 C CA . PHE A 1 221 ? 4.590 -0.932 7.049 1.00 98.69 221 PHE A CA 1
ATOM 1673 C C . PHE A 1 221 ? 5.001 -0.959 8.530 1.00 98.69 221 PHE A C 1
ATOM 1675 O O . PHE A 1 221 ? 5.600 0.003 9.015 1.00 98.69 221 PHE A O 1
ATOM 1682 N N . ALA A 1 222 ? 4.776 -2.087 9.210 1.00 98.31 222 ALA A N 1
ATOM 1683 C CA . ALA A 1 222 ? 5.183 -2.317 10.595 1.00 98.31 222 ALA A CA 1
ATOM 1684 C C . ALA A 1 222 ? 6.708 -2.449 10.786 1.00 98.31 222 ALA A C 1
ATOM 1686 O O . ALA A 1 222 ? 7.182 -2.528 11.917 1.00 98.31 222 ALA A O 1
ATOM 1687 N N . GLY A 1 223 ? 7.495 -2.508 9.705 1.00 98.06 223 GLY A N 1
ATOM 1688 C CA . GLY A 1 223 ? 8.933 -2.771 9.785 1.00 98.06 223 GLY A CA 1
ATOM 1689 C C . GLY A 1 223 ? 9.262 -4.199 10.234 1.00 98.06 223 GLY A C 1
ATOM 1690 O O . GLY A 1 223 ? 10.345 -4.442 10.765 1.00 98.06 223 GLY A O 1
ATOM 1691 N N . ILE A 1 224 ? 8.344 -5.142 10.013 1.00 98.06 224 ILE A N 1
ATOM 1692 C CA . ILE A 1 224 ? 8.484 -6.563 10.337 1.00 98.06 224 ILE A CA 1
ATOM 1693 C C . ILE A 1 224 ? 8.768 -7.329 9.041 1.00 98.06 224 ILE A C 1
ATOM 1695 O O . ILE A 1 224 ? 8.138 -7.088 8.013 1.00 98.06 224 ILE A O 1
ATOM 1699 N N . SER A 1 225 ? 9.738 -8.247 9.062 1.00 97.19 225 SER A N 1
ATOM 1700 C CA . SER A 1 225 ? 10.136 -8.968 7.846 1.00 97.19 225 SER A CA 1
ATOM 1701 C C . SER A 1 225 ? 8.983 -9.816 7.288 1.00 97.19 225 SER A C 1
ATOM 1703 O O . SER A 1 225 ? 8.445 -10.652 8.018 1.00 97.19 225 SER A O 1
ATOM 1705 N N . PRO A 1 226 ? 8.629 -9.669 5.995 1.00 97.06 226 PRO A N 1
ATOM 1706 C CA . PRO A 1 226 ? 7.650 -10.523 5.334 1.00 97.06 226 PRO A CA 1
ATOM 1707 C C . PRO A 1 226 ? 8.285 -11.780 4.705 1.00 97.06 226 PRO A C 1
ATOM 1709 O O . PRO A 1 226 ? 7.620 -12.477 3.944 1.00 97.06 226 PRO A O 1
ATOM 1712 N N . GLU A 1 227 ? 9.567 -12.083 4.960 1.00 96.00 227 GLU A N 1
ATOM 1713 C CA . GLU A 1 227 ? 10.295 -13.178 4.288 1.00 96.00 227 GLU A CA 1
ATOM 1714 C C . GLU A 1 227 ? 9.572 -14.533 4.389 1.00 96.00 227 GLU A C 1
ATOM 1716 O O . GLU A 1 227 ? 9.483 -15.269 3.402 1.00 96.00 227 GLU A O 1
ATOM 1721 N N . SER A 1 228 ? 9.005 -14.845 5.559 1.00 96.00 228 SER A N 1
ATOM 1722 C CA . SER A 1 228 ? 8.287 -16.102 5.806 1.00 96.00 228 SER A CA 1
ATOM 1723 C C . SER A 1 228 ? 7.014 -16.250 4.967 1.00 96.00 228 SER A C 1
ATOM 1725 O O . SER A 1 228 ? 6.634 -17.367 4.635 1.00 96.00 228 SER A O 1
ATOM 1727 N N . ILE A 1 229 ? 6.403 -15.144 4.537 1.00 96.38 229 ILE A N 1
ATOM 1728 C CA . ILE A 1 229 ? 5.231 -15.145 3.652 1.00 96.38 229 ILE A CA 1
ATOM 1729 C C . ILE A 1 229 ? 5.621 -15.608 2.241 1.00 96.38 229 ILE A C 1
ATOM 1731 O O . ILE A 1 229 ? 4.817 -16.209 1.537 1.00 96.38 229 ILE A O 1
ATOM 1735 N N . GLY A 1 230 ? 6.867 -15.374 1.818 1.00 91.75 230 GLY A N 1
ATOM 1736 C CA . GLY A 1 230 ? 7.361 -15.768 0.496 1.00 91.75 230 GLY A CA 1
ATOM 1737 C C . GLY A 1 230 ? 7.790 -17.232 0.383 1.00 91.75 230 GLY A C 1
ATOM 1738 O O . GLY A 1 230 ? 8.131 -17.680 -0.714 1.00 91.75 230 GLY A O 1
ATOM 1739 N N . ARG A 1 231 ? 7.813 -17.989 1.487 1.00 88.81 231 ARG A N 1
ATOM 1740 C CA . ARG A 1 231 ? 8.292 -19.377 1.521 1.00 88.81 231 ARG A CA 1
ATOM 1741 C C . ARG A 1 231 ? 7.288 -20.268 2.226 1.00 88.81 231 ARG A C 1
ATOM 1743 O O . ARG A 1 231 ? 6.883 -19.957 3.334 1.00 88.81 231 ARG A O 1
ATOM 1750 N N . SER A 1 232 ? 6.955 -21.410 1.624 1.00 90.19 232 SER A N 1
ATOM 1751 C CA . SER A 1 232 ? 6.118 -22.432 2.265 1.00 90.19 232 SER A CA 1
ATOM 1752 C C . SER A 1 232 ? 6.634 -22.730 3.683 1.00 90.19 232 SER A C 1
ATOM 1754 O O . SER A 1 232 ? 7.825 -23.028 3.816 1.00 90.19 232 SER A O 1
ATOM 1756 N N . PRO A 1 233 ? 5.782 -22.680 4.726 1.00 94.12 233 PRO A N 1
ATOM 1757 C CA . PRO A 1 233 ? 4.311 -22.691 4.685 1.00 94.12 233 PRO A CA 1
ATOM 1758 C C . PRO A 1 233 ? 3.591 -21.340 4.470 1.00 94.12 233 PRO A C 1
ATOM 1760 O O . PRO A 1 233 ? 2.374 -21.318 4.536 1.00 94.12 233 PRO A O 1
ATOM 1763 N N . PHE A 1 234 ? 4.280 -20.249 4.122 1.00 94.19 234 PHE A N 1
ATOM 1764 C CA . PHE A 1 234 ? 3.707 -18.917 3.832 1.00 94.19 234 PHE A CA 1
ATOM 1765 C C . PHE A 1 234 ? 3.111 -18.217 5.062 1.00 94.19 234 PHE A C 1
ATOM 1767 O O . PHE A 1 234 ? 2.125 -17.484 4.974 1.00 94.19 234 PHE A O 1
ATOM 1774 N N . GLU A 1 235 ? 3.706 -18.453 6.227 1.00 96.12 235 GLU A N 1
ATOM 1775 C CA . GLU A 1 235 ? 3.192 -17.948 7.497 1.00 96.12 235 GLU A CA 1
ATOM 1776 C C . GLU A 1 235 ? 3.615 -16.492 7.737 1.00 96.12 235 GLU A C 1
ATOM 1778 O O . GLU A 1 235 ? 4.801 -16.168 7.609 1.00 96.12 235 GLU A O 1
ATOM 1783 N N . PRO A 1 236 ? 2.686 -15.596 8.110 1.00 97.12 236 PRO A N 1
ATOM 1784 C CA . PRO A 1 236 ? 3.039 -14.277 8.608 1.00 97.12 236 PRO A CA 1
ATOM 1785 C C . PRO A 1 236 ? 3.689 -14.331 9.993 1.00 97.12 236 PRO A C 1
ATOM 1787 O O . PRO A 1 236 ? 3.540 -15.291 10.746 1.00 97.12 236 PRO A O 1
ATOM 1790 N N . GLN A 1 237 ? 4.387 -13.252 10.339 1.00 97.12 237 GLN A N 1
ATOM 1791 C CA . GLN A 1 237 ? 4.966 -13.050 11.668 1.00 97.12 237 GLN A CA 1
ATOM 1792 C C . GLN A 1 237 ? 3.906 -12.650 12.704 1.00 97.12 237 GLN A C 1
ATOM 1794 O O . GLN A 1 237 ? 4.107 -12.868 13.897 1.00 97.12 237 GLN A O 1
ATOM 1799 N N . PHE A 1 238 ? 2.776 -12.084 12.266 1.00 97.81 238 PHE A N 1
ATOM 1800 C CA . PHE A 1 238 ? 1.632 -11.797 13.126 1.00 97.81 238 PHE A CA 1
ATOM 1801 C C . PHE A 1 238 ? 0.297 -12.035 12.411 1.00 97.81 238 PHE A C 1
ATOM 1803 O O . PHE A 1 238 ? 0.154 -11.781 11.215 1.00 97.81 238 PHE A O 1
ATOM 1810 N N . TYR A 1 239 ? -0.681 -12.506 13.185 1.00 97.50 239 TYR A N 1
ATOM 1811 C CA . TYR A 1 239 ? -2.067 -12.725 12.755 1.00 97.50 239 TYR A CA 1
ATOM 1812 C C . TYR A 1 239 ?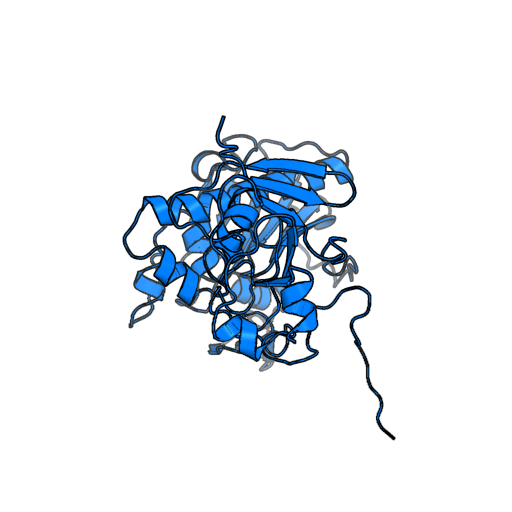 -3.032 -11.772 13.459 1.00 97.50 239 TYR A C 1
ATOM 1814 O O . TYR A 1 239 ? -3.993 -11.294 12.869 1.00 97.50 239 TYR A O 1
ATOM 1822 N N . GLU A 1 240 ? -2.787 -11.490 14.735 1.00 97.25 240 GLU A N 1
ATOM 1823 C CA . GLU A 1 240 ? -3.654 -10.631 15.530 1.00 97.25 240 GLU A CA 1
ATOM 1824 C C . GLU A 1 240 ? -3.499 -9.159 15.142 1.00 97.25 240 GLU A C 1
ATOM 1826 O O . GLU A 1 240 ? -2.510 -8.750 14.536 1.00 97.25 240 GLU A O 1
ATOM 1831 N N . SER A 1 241 ? -4.490 -8.352 15.517 1.00 97.06 241 SER A N 1
ATOM 1832 C CA . SER A 1 241 ? -4.390 -6.903 15.384 1.00 97.06 241 SER A CA 1
ATOM 1833 C C . SER A 1 241 ? -3.280 -6.395 16.300 1.00 97.06 241 SER A C 1
ATOM 1835 O O . SER A 1 241 ? -3.293 -6.663 17.502 1.00 97.06 241 SER A O 1
ATOM 1837 N N . ILE A 1 242 ? -2.338 -5.653 15.725 1.00 96.50 242 ILE A N 1
ATOM 1838 C CA . ILE A 1 242 ? -1.229 -5.035 16.451 1.00 96.50 242 ILE A CA 1
ATOM 1839 C C . ILE A 1 242 ? -1.406 -3.518 16.481 1.00 96.50 242 ILE A C 1
ATOM 1841 O O . ILE A 1 242 ? -1.944 -2.914 15.550 1.00 96.50 242 ILE A O 1
ATOM 1845 N N . GLU A 1 243 ? -0.965 -2.902 17.572 1.00 97.44 243 GLU A N 1
ATOM 1846 C CA . GLU A 1 243 ? -1.055 -1.461 17.784 1.00 97.44 243 GLU A CA 1
ATOM 1847 C C . GLU A 1 243 ? 0.339 -0.885 18.012 1.00 97.44 243 GLU A C 1
ATOM 1849 O O . GLU A 1 243 ? 1.115 -1.415 18.805 1.00 97.44 243 GLU A O 1
ATOM 1854 N N . PHE A 1 244 ? 0.612 0.224 17.336 1.00 98.06 244 PHE A N 1
ATOM 1855 C CA . PHE A 1 244 ? 1.814 1.030 17.487 1.00 98.06 244 PHE A CA 1
ATOM 1856 C C . PHE A 1 244 ? 1.446 2.459 17.882 1.00 98.06 244 PHE A C 1
ATOM 1858 O O . PHE A 1 244 ? 0.299 2.896 17.736 1.00 98.06 244 PHE A O 1
ATOM 1865 N N . THR A 1 245 ? 2.424 3.227 18.339 1.00 97.94 245 THR A N 1
ATOM 1866 C CA . THR A 1 245 ? 2.334 4.686 18.350 1.00 97.94 245 THR A CA 1
ATOM 1867 C C . THR A 1 245 ? 2.813 5.277 17.024 1.00 97.94 245 THR A C 1
ATOM 1869 O O . THR A 1 245 ? 3.611 4.682 16.295 1.00 97.94 245 THR A O 1
ATOM 1872 N N . ALA A 1 246 ? 2.374 6.498 16.717 1.00 97.62 246 ALA A N 1
ATOM 1873 C CA . ALA A 1 246 ? 2.842 7.239 15.549 1.00 97.62 246 ALA A CA 1
ATOM 1874 C C . ALA A 1 246 ? 4.378 7.352 15.520 1.00 97.62 246 ALA A C 1
ATOM 1876 O O . ALA A 1 246 ? 4.996 7.173 14.469 1.00 97.62 246 ALA A O 1
ATOM 1877 N N . SER A 1 247 ? 5.009 7.566 16.681 1.00 97.19 247 SER A N 1
ATOM 1878 C CA . SER A 1 247 ? 6.467 7.658 16.798 1.00 97.19 247 SER A CA 1
ATOM 1879 C C . SER A 1 247 ? 7.207 6.347 16.506 1.00 97.19 247 SER A C 1
ATOM 1881 O O . SER A 1 247 ? 8.297 6.403 15.940 1.00 97.19 247 SER A O 1
ATOM 1883 N N . GLU A 1 248 ? 6.638 5.185 16.843 1.00 98.06 248 GLU A N 1
ATOM 1884 C CA . GLU A 1 248 ? 7.242 3.873 16.561 1.00 98.06 248 GLU A CA 1
ATOM 1885 C C . GLU A 1 248 ? 7.310 3.588 15.056 1.00 98.06 248 GLU A C 1
ATOM 1887 O O . GLU A 1 248 ? 8.290 3.018 14.576 1.00 98.06 248 GLU A O 1
ATOM 1892 N N . LEU A 1 249 ? 6.301 4.035 14.301 1.00 97.69 249 LEU A N 1
ATOM 1893 C CA . LEU A 1 249 ? 6.215 3.822 12.853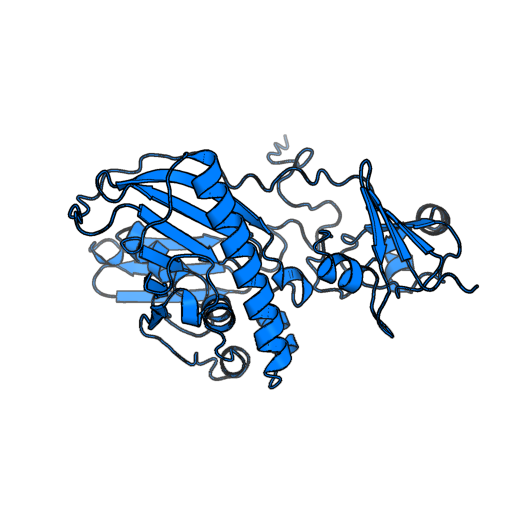 1.00 97.69 249 LEU A CA 1
ATOM 1894 C C . LEU A 1 249 ? 6.821 4.962 12.023 1.00 97.69 249 LEU A C 1
ATOM 1896 O O . LEU A 1 249 ? 7.092 4.778 10.836 1.00 97.69 249 LEU A O 1
ATOM 1900 N N . GLY A 1 250 ? 7.060 6.130 12.625 1.00 97.75 250 GLY A N 1
ATOM 1901 C CA . GLY A 1 250 ? 7.522 7.331 11.921 1.00 97.75 250 GLY A CA 1
ATOM 1902 C C . GLY A 1 250 ? 6.399 8.119 11.237 1.00 97.75 250 GLY A C 1
ATOM 1903 O O . GLY A 1 250 ? 6.651 8.841 10.269 1.00 97.75 250 GLY A O 1
ATOM 1904 N N . ILE A 1 251 ? 5.166 7.978 11.725 1.00 98.25 251 ILE A N 1
ATOM 1905 C CA . ILE A 1 251 ? 4.028 8.787 11.293 1.00 98.25 251 ILE A CA 1
ATOM 1906 C C . ILE A 1 251 ? 4.164 10.199 11.875 1.00 98.25 251 ILE A C 1
ATOM 1908 O O . ILE A 1 251 ? 4.372 10.376 13.074 1.00 98.25 251 ILE A O 1
ATOM 1912 N N . GLU A 1 252 ? 4.052 11.213 11.019 1.00 96.12 252 GLU A N 1
ATOM 1913 C CA . GLU A 1 252 ? 4.238 12.630 11.365 1.00 96.12 252 GLU A CA 1
ATOM 1914 C C . GLU A 1 252 ? 2.973 13.234 11.999 1.00 96.12 252 GLU A C 1
ATOM 1916 O O . GLU A 1 252 ? 2.348 14.145 11.459 1.00 96.12 252 GLU A O 1
ATOM 1921 N N . MET A 1 253 ? 2.598 12.704 13.163 1.00 94.38 253 MET A N 1
ATOM 1922 C CA . MET A 1 253 ? 1.529 13.200 14.034 1.00 94.38 253 MET A CA 1
ATOM 1923 C C . MET A 1 253 ? 2.032 13.302 15.482 1.00 94.38 253 MET A C 1
ATOM 1925 O O . MET A 1 253 ? 3.207 13.055 15.765 1.00 94.38 253 MET A O 1
ATOM 1929 N N . GLU A 1 254 ? 1.151 13.673 16.414 1.00 94.31 254 GLU A N 1
ATOM 1930 C CA . GLU A 1 254 ? 1.461 13.629 17.844 1.00 94.31 254 GLU A CA 1
ATOM 1931 C C . GLU A 1 254 ? 1.952 12.235 18.258 1.00 94.31 254 GLU A C 1
ATOM 1933 O O . GLU A 1 254 ? 1.368 11.213 17.899 1.00 94.31 254 GLU A O 1
ATOM 1938 N N . SER A 1 255 ? 3.041 12.181 19.030 1.00 94.00 255 SER A N 1
ATOM 1939 C CA . SER A 1 255 ? 3.802 10.937 19.237 1.00 94.00 255 SER A CA 1
ATOM 1940 C C . SER A 1 255 ? 3.000 9.812 19.898 1.00 94.00 255 SER A C 1
ATOM 1942 O O . SER A 1 255 ? 3.357 8.649 19.739 1.00 94.00 255 SER A O 1
ATOM 1944 N N . SER A 1 256 ? 1.942 10.143 20.644 1.00 94.25 256 SER A N 1
ATOM 1945 C CA . SER A 1 256 ? 1.075 9.187 21.339 1.00 94.25 256 SER A CA 1
ATOM 1946 C C . SER A 1 256 ? -0.091 8.660 20.502 1.00 94.25 256 SER A C 1
ATOM 1948 O O . SER A 1 256 ? -0.779 7.753 20.972 1.00 94.25 256 SER A O 1
ATOM 1950 N N . VAL A 1 257 ? -0.338 9.224 19.312 1.00 95.44 257 VAL A N 1
ATOM 1951 C CA . VAL A 1 257 ? -1.436 8.802 18.429 1.00 95.44 257 VAL A CA 1
ATOM 1952 C C . VAL A 1 257 ? -1.293 7.319 18.127 1.00 95.44 257 VAL A C 1
ATOM 1954 O O . VAL A 1 257 ? -0.201 6.840 17.810 1.00 95.44 257 VAL A O 1
ATOM 1957 N N . LYS A 1 258 ? -2.397 6.585 18.259 1.00 95.62 258 LYS A N 1
ATOM 1958 C CA . LYS A 1 258 ? -2.420 5.138 18.057 1.00 95.62 258 LYS A CA 1
ATOM 1959 C C . LYS A 1 258 ? -2.603 4.803 16.586 1.00 95.62 258 LYS A C 1
ATOM 1961 O O . LYS A 1 258 ? -3.459 5.375 15.913 1.00 95.62 258 LYS A O 1
ATOM 1966 N N . VAL A 1 259 ? -1.804 3.852 16.116 1.00 98.25 259 VAL A N 1
ATOM 1967 C CA . VAL A 1 259 ? -1.870 3.280 14.774 1.00 98.25 259 VAL A CA 1
ATOM 1968 C C . VAL A 1 259 ? -2.171 1.800 14.915 1.00 98.25 259 VAL A C 1
ATOM 1970 O O . VAL A 1 259 ? -1.328 1.021 15.358 1.00 98.25 259 VAL A O 1
ATOM 1973 N N . LYS A 1 260 ? -3.392 1.416 14.559 1.00 98.25 260 LYS A N 1
ATOM 1974 C CA . LYS A 1 260 ? -3.872 0.044 14.662 1.00 98.25 260 LYS A CA 1
ATOM 1975 C C . LYS A 1 260 ? -3.866 -0.620 13.295 1.00 98.25 260 LYS A C 1
ATOM 1977 O O . LYS A 1 260 ? -4.516 -0.131 12.376 1.00 98.25 260 LYS A O 1
ATOM 1982 N N . LEU A 1 261 ? -3.182 -1.750 13.184 1.00 98.56 261 LEU A N 1
ATOM 1983 C CA . LEU A 1 261 ? -3.249 -2.622 12.014 1.00 98.56 261 LEU A CA 1
ATOM 1984 C C . LEU A 1 261 ? -4.375 -3.635 12.199 1.00 98.56 261 LEU A C 1
ATOM 1986 O O . LEU A 1 261 ? -4.579 -4.160 13.302 1.00 98.56 261 LEU A O 1
ATOM 1990 N N . LEU A 1 262 ? -5.131 -3.889 11.136 1.00 98.31 262 LEU A N 1
ATOM 1991 C CA . LEU A 1 262 ? -6.136 -4.944 11.138 1.00 98.31 262 LEU A CA 1
ATOM 1992 C C . LEU A 1 262 ? -5.473 -6.333 11.231 1.00 98.31 262 LEU A C 1
ATOM 1994 O O . LEU A 1 262 ? -4.281 -6.477 10.980 1.00 98.31 262 LEU A O 1
ATOM 1998 N N . PRO A 1 263 ? -6.197 -7.361 11.705 1.00 97.88 263 PRO A N 1
ATOM 1999 C CA . PRO A 1 263 ? -5.630 -8.699 11.803 1.00 97.88 263 PRO A CA 1
ATOM 2000 C C . PRO A 1 263 ? -5.460 -9.333 10.416 1.00 97.88 263 PRO A C 1
ATOM 2002 O O . PRO A 1 263 ? -6.220 -9.055 9.490 1.00 97.88 263 PRO A O 1
ATOM 2005 N N . ASN A 1 264 ? -4.507 -10.253 10.312 1.00 97.75 264 ASN A N 1
ATOM 2006 C CA . ASN A 1 264 ? -4.215 -11.028 9.112 1.00 97.75 264 ASN A CA 1
ATOM 2007 C C . ASN A 1 264 ? -4.769 -12.452 9.231 1.00 97.75 264 ASN A C 1
ATOM 2009 O O . ASN A 1 264 ? -4.683 -13.075 10.289 1.00 97.75 264 ASN A O 1
ATOM 2013 N N . ILE A 1 265 ? -5.301 -12.994 8.131 1.00 96.31 265 ILE A N 1
ATOM 2014 C CA . ILE A 1 265 ? -5.833 -14.365 8.088 1.00 96.31 265 ILE A CA 1
ATOM 2015 C C . ILE A 1 265 ? -4.714 -15.354 7.745 1.00 96.31 265 ILE A C 1
ATOM 2017 O O . ILE A 1 265 ? -4.559 -16.377 8.411 1.00 96.31 265 ILE A O 1
ATOM 2021 N N . TYR A 1 266 ? -3.931 -15.063 6.704 1.00 95.94 266 TYR A N 1
ATOM 2022 C CA . TYR A 1 266 ? -2.788 -15.875 6.277 1.00 95.94 266 TYR A CA 1
ATOM 2023 C C . TYR A 1 266 ? -1.856 -15.067 5.367 1.00 95.94 266 TYR A C 1
ATOM 2025 O O . TYR A 1 266 ? -2.159 -13.927 5.052 1.00 95.94 266 TYR A O 1
ATOM 2033 N N . GLY A 1 267 ? -0.752 -15.643 4.881 1.00 93.19 267 GLY A N 1
ATOM 2034 C CA . GLY A 1 267 ? 0.270 -14.894 4.132 1.00 93.19 267 GLY A CA 1
ATOM 2035 C C . GLY A 1 267 ? -0.227 -14.064 2.934 1.00 93.19 267 GLY A C 1
ATOM 2036 O O . GLY A 1 267 ? 0.341 -13.013 2.643 1.00 93.19 267 GLY A O 1
ATOM 2037 N N . PHE A 1 268 ? -1.297 -14.497 2.260 1.00 92.69 268 PHE A N 1
ATOM 2038 C CA . PHE A 1 268 ? -1.870 -13.810 1.090 1.00 92.69 268 PHE A CA 1
ATOM 2039 C C . PHE A 1 268 ? -3.302 -13.303 1.308 1.00 92.69 268 PHE A C 1
ATOM 2041 O O . PHE A 1 268 ? -3.971 -12.965 0.340 1.00 92.69 268 PHE A O 1
ATOM 2048 N N . VAL A 1 269 ? -3.794 -13.290 2.549 1.00 95.94 269 VAL A N 1
ATOM 2049 C CA . VAL A 1 269 ? -5.134 -12.790 2.892 1.00 95.94 269 VAL A CA 1
ATOM 2050 C C . VAL A 1 269 ? -5.007 -11.955 4.162 1.00 95.94 269 VAL A C 1
ATOM 2052 O O . VAL A 1 269 ? -4.835 -12.510 5.253 1.00 95.94 269 VAL A O 1
ATOM 2055 N N . GLY A 1 270 ? -5.057 -10.631 4.011 1.00 96.50 270 GLY A N 1
ATOM 2056 C CA . GLY A 1 270 ? -4.713 -9.694 5.075 1.00 96.50 270 GLY A CA 1
ATOM 2057 C C . GLY A 1 270 ? -5.874 -8.896 5.647 1.00 96.50 270 GLY A C 1
ATOM 2058 O O . GLY A 1 270 ? -7.046 -9.271 5.537 1.00 96.50 270 GLY A O 1
ATOM 2059 N N . GLY A 1 271 ? -5.506 -7.798 6.305 1.00 97.31 271 GLY A N 1
ATOM 2060 C CA . GLY A 1 271 ? -6.425 -6.879 6.959 1.00 97.31 271 GLY A CA 1
ATOM 2061 C C . GLY A 1 271 ? -7.357 -6.147 5.994 1.00 97.31 271 GLY A C 1
ATOM 2062 O O . GLY A 1 271 ? -8.466 -5.792 6.384 1.00 97.31 271 GLY A O 1
ATOM 2063 N N . ASP A 1 272 ? -6.968 -5.982 4.730 1.00 96.25 272 ASP A N 1
ATOM 2064 C CA . A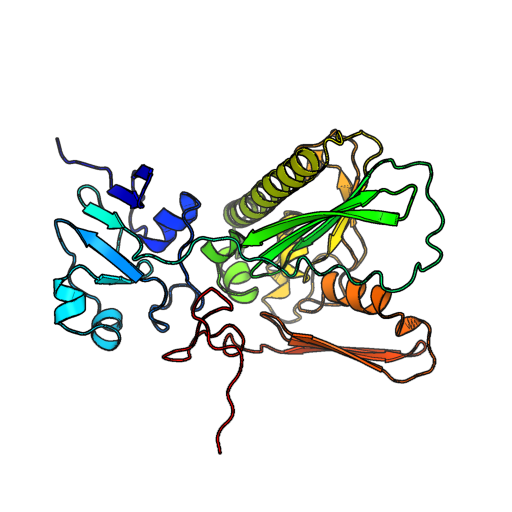SP A 1 272 ? -7.840 -5.510 3.644 1.00 96.25 272 ASP A CA 1
ATOM 2065 C C . ASP A 1 272 ? -9.091 -6.388 3.483 1.00 96.25 272 ASP A C 1
ATOM 2067 O O . ASP A 1 272 ? -10.222 -5.895 3.519 1.00 96.25 272 ASP A O 1
ATOM 2071 N N . ILE A 1 273 ? -8.914 -7.707 3.439 1.00 96.94 273 ILE A N 1
ATOM 2072 C CA . ILE A 1 273 ? -10.029 -8.654 3.330 1.00 96.94 273 ILE A CA 1
ATOM 2073 C C . ILE A 1 273 ? -10.843 -8.713 4.615 1.00 96.94 273 ILE A C 1
ATOM 2075 O O . ILE A 1 273 ? -12.074 -8.761 4.567 1.00 96.94 273 ILE A O 1
ATOM 2079 N N . VAL A 1 274 ? -10.189 -8.641 5.776 1.00 97.06 274 VAL A N 1
ATOM 2080 C CA . VAL A 1 274 ? -10.902 -8.521 7.055 1.00 97.06 274 VAL A CA 1
ATOM 2081 C C . VAL A 1 274 ? -11.768 -7.259 7.078 1.00 97.06 274 VAL A C 1
ATOM 2083 O O . VAL A 1 274 ? -12.925 -7.323 7.499 1.00 97.06 274 VAL A O 1
ATOM 2086 N N . SER A 1 275 ? -11.255 -6.134 6.577 1.00 96.38 275 SER A N 1
ATOM 2087 C CA . SER A 1 275 ? -12.013 -4.891 6.426 1.00 96.38 275 SER A CA 1
ATOM 2088 C C . SER A 1 275 ? -13.250 -5.101 5.548 1.00 96.38 275 SER A C 1
ATOM 2090 O O . SER A 1 275 ? -14.360 -4.762 5.962 1.00 96.38 275 SER A O 1
ATOM 2092 N N . GLY A 1 276 ? -13.103 -5.763 4.395 1.00 94.75 276 GLY A N 1
ATOM 2093 C CA . GLY A 1 276 ? -14.217 -6.110 3.503 1.00 94.75 276 GLY A CA 1
ATOM 2094 C C . GLY A 1 276 ? -15.269 -7.031 4.144 1.00 94.75 276 GLY A C 1
ATOM 2095 O O . GLY A 1 276 ? -16.475 -6.808 3.994 1.00 94.75 276 GLY A O 1
ATOM 2096 N N . ILE A 1 277 ? -14.847 -8.029 4.927 1.00 96.00 277 ILE A N 1
ATOM 2097 C CA . ILE A 1 277 ? -15.747 -8.914 5.693 1.00 96.00 277 ILE A CA 1
ATOM 2098 C C . ILE A 1 277 ? -16.534 -8.120 6.746 1.00 96.00 277 ILE A C 1
ATOM 2100 O O . ILE A 1 277 ? -17.737 -8.345 6.938 1.00 96.00 277 ILE A O 1
ATOM 2104 N N . ILE A 1 278 ? -15.869 -7.196 7.447 1.00 95.25 278 ILE A N 1
ATOM 2105 C CA . ILE A 1 278 ? -16.505 -6.343 8.457 1.00 95.25 278 ILE A CA 1
ATOM 2106 C C . ILE A 1 278 ? -17.513 -5.406 7.793 1.00 95.25 278 ILE A C 1
ATOM 2108 O O . ILE A 1 278 ? -18.653 -5.314 8.258 1.00 95.25 278 ILE A O 1
ATOM 2112 N N . TYR A 1 279 ? -17.098 -4.754 6.706 1.00 92.50 279 TYR A N 1
ATOM 2113 C CA . TYR A 1 279 ? -17.883 -3.773 5.967 1.00 92.50 279 TYR A CA 1
ATOM 2114 C C . TYR A 1 279 ? -19.143 -4.383 5.344 1.00 92.50 279 TYR A C 1
ATOM 2116 O O . TYR A 1 279 ? -20.237 -3.857 5.530 1.00 92.50 279 TYR A O 1
ATOM 2124 N N . SER A 1 280 ? -19.012 -5.529 4.670 1.00 92.19 280 SER A N 1
ATOM 2125 C CA . SER A 1 280 ? -20.146 -6.238 4.057 1.00 92.19 280 SER A CA 1
ATOM 2126 C C . SER A 1 280 ? -21.137 -6.795 5.082 1.00 92.19 280 SER A C 1
ATOM 2128 O O . SER A 1 280 ? -22.298 -7.034 4.760 1.00 92.19 280 SER A O 1
ATOM 2130 N N . GLY A 1 281 ? -20.691 -7.038 6.318 1.00 92.69 281 GLY A N 1
ATOM 2131 C CA . GLY A 1 281 ? -21.514 -7.656 7.353 1.00 92.69 281 GLY A CA 1
ATOM 2132 C C . GLY A 1 281 ? -21.795 -9.145 7.129 1.00 92.69 281 GLY A C 1
ATOM 2133 O O . GLY A 1 281 ? -22.568 -9.713 7.897 1.00 92.69 281 GLY A O 1
ATOM 2134 N N . MET A 1 282 ? -21.149 -9.800 6.152 1.00 94.50 282 MET A N 1
ATOM 2135 C CA . MET A 1 282 ? -21.395 -11.216 5.818 1.00 94.50 282 MET A CA 1
ATOM 2136 C C . MET A 1 282 ? -21.160 -12.175 6.999 1.00 94.50 282 MET A C 1
ATOM 2138 O O . MET A 1 282 ? -21.816 -13.203 7.131 1.00 94.50 282 MET A O 1
ATOM 2142 N N . HIS A 1 283 ? -20.274 -11.797 7.923 1.00 95.19 283 HIS A N 1
ATOM 2143 C CA . HIS A 1 283 ? -19.986 -12.526 9.162 1.00 95.19 283 HIS A CA 1
ATOM 2144 C C . HIS A 1 283 ? -2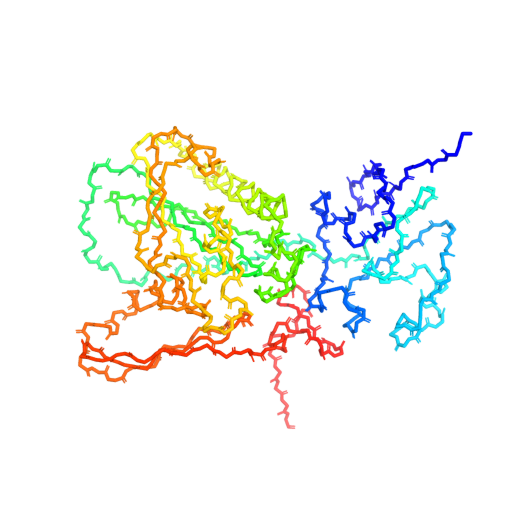1.117 -12.451 10.212 1.00 95.19 283 HIS A C 1
ATOM 2146 O O . HIS A 1 283 ? -20.996 -13.031 11.289 1.00 95.19 283 HIS A O 1
ATOM 2152 N N . LYS A 1 284 ? -22.202 -11.710 9.944 1.00 95.25 284 LYS A N 1
ATOM 2153 C CA . LYS A 1 284 ? -23.361 -11.546 10.843 1.00 95.25 284 LYS A CA 1
ATOM 2154 C C . LYS A 1 284 ? -24.637 -12.199 10.314 1.00 95.25 284 LYS A C 1
ATOM 2156 O O . LYS A 1 284 ? -25.629 -12.237 11.038 1.00 95.25 284 LYS A O 1
ATOM 2161 N N . THR A 1 285 ? -24.639 -12.683 9.076 1.00 93.62 285 THR A N 1
ATOM 2162 C CA . THR A 1 285 ? -25.835 -13.188 8.392 1.00 93.62 285 THR A CA 1
ATOM 2163 C C . THR A 1 285 ? -25.774 -14.700 8.214 1.00 93.62 285 THR A C 1
ATOM 2165 O O . THR A 1 285 ? -24.696 -15.254 8.039 1.00 93.62 285 THR A O 1
ATOM 2168 N N . ASP A 1 286 ? -26.922 -15.380 8.210 1.00 96.62 286 ASP A N 1
ATOM 2169 C CA . ASP A 1 286 ? -27.006 -16.803 7.833 1.00 96.62 286 ASP A CA 1
ATOM 2170 C C . ASP A 1 286 ? -26.808 -17.031 6.319 1.00 96.62 286 ASP A C 1
ATOM 2172 O O . ASP A 1 286 ? -26.480 -18.140 5.893 1.00 96.62 286 ASP A O 1
ATOM 2176 N N . GLU A 1 287 ? -26.994 -15.985 5.504 1.00 96.38 287 GLU A N 1
ATOM 2177 C CA . GLU A 1 287 ? -26.883 -16.032 4.043 1.00 96.38 287 GLU A CA 1
ATOM 2178 C C . GLU A 1 287 ? -25.460 -16.359 3.580 1.00 96.38 287 GLU A C 1
ATOM 2180 O O . GLU A 1 287 ? -24.499 -15.672 3.935 1.00 96.38 287 GLU A O 1
ATOM 2185 N N . LEU A 1 288 ? -25.344 -17.397 2.746 1.00 96.81 288 LEU A N 1
ATOM 2186 C CA . LEU A 1 288 ? -24.092 -17.759 2.096 1.00 96.81 288 LEU A CA 1
ATOM 2187 C C . LEU A 1 288 ? -23.742 -16.707 1.040 1.00 96.81 288 LEU A C 1
ATOM 2189 O O . LEU A 1 288 ? -24.380 -16.635 -0.008 1.00 96.81 288 LEU A O 1
ATOM 2193 N N . SER A 1 289 ? -22.703 -15.929 1.318 1.00 95.75 289 SER A N 1
ATOM 2194 C CA . SER A 1 289 ? -22.276 -14.790 0.512 1.00 95.75 289 SER A CA 1
ATOM 2195 C C . SER A 1 289 ? -20.882 -15.016 -0.064 1.00 95.75 289 SER A C 1
ATOM 2197 O O . SER A 1 289 ? -20.045 -15.672 0.558 1.00 95.75 289 SER A O 1
ATOM 2199 N N . LEU A 1 290 ? -20.630 -14.448 -1.244 1.00 96.69 290 LEU A N 1
ATOM 2200 C CA . LEU A 1 290 ? -19.312 -14.408 -1.873 1.00 96.69 290 LEU A CA 1
ATOM 2201 C C . LEU A 1 290 ? -18.842 -12.952 -1.959 1.00 96.69 290 LEU A C 1
ATOM 2203 O O . LEU A 1 290 ? -19.405 -12.164 -2.717 1.00 96.69 290 LEU A O 1
ATOM 2207 N N . LEU A 1 291 ? -17.802 -12.618 -1.202 1.00 95.31 291 LEU A N 1
ATOM 2208 C CA . LEU A 1 291 ? -17.024 -11.395 -1.370 1.00 95.31 291 LEU A CA 1
ATOM 2209 C C . LEU A 1 291 ? -15.914 -11.671 -2.388 1.00 95.31 291 LEU A C 1
ATOM 2211 O O . LEU A 1 291 ? -15.219 -12.682 -2.277 1.00 95.31 291 LEU A O 1
ATOM 2215 N N . VAL A 1 292 ? -15.738 -10.776 -3.356 1.00 93.31 292 VAL A N 1
ATOM 2216 C CA . VAL A 1 292 ? -14.635 -10.829 -4.321 1.00 93.31 292 VAL A CA 1
ATOM 2217 C C . VAL A 1 292 ? -13.946 -9.473 -4.317 1.00 93.31 292 VAL A C 1
ATOM 2219 O O . VAL A 1 292 ? -14.566 -8.479 -4.692 1.00 93.31 292 VAL A O 1
ATOM 2222 N N . ASP A 1 293 ? -12.687 -9.449 -3.898 1.00 89.81 293 ASP A N 1
ATOM 2223 C CA . ASP A 1 293 ? -11.802 -8.300 -4.053 1.00 89.81 293 ASP A CA 1
ATOM 2224 C C . ASP A 1 293 ? -10.956 -8.501 -5.315 1.00 89.81 293 ASP A C 1
ATOM 2226 O O . ASP A 1 293 ? -10.320 -9.542 -5.505 1.00 89.81 293 ASP A O 1
ATOM 2230 N N . ILE A 1 294 ? -11.030 -7.535 -6.229 1.00 84.06 294 ILE A N 1
ATOM 2231 C CA . ILE A 1 294 ? -10.367 -7.595 -7.531 1.00 84.06 294 ILE A CA 1
ATOM 2232 C C . ILE A 1 294 ? -9.303 -6.507 -7.558 1.00 84.06 294 ILE A C 1
ATOM 2234 O O . ILE A 1 294 ? -9.590 -5.342 -7.839 1.00 84.06 294 ILE A O 1
ATOM 2238 N N . GLY A 1 295 ? -8.059 -6.913 -7.333 1.00 77.25 295 GLY A N 1
ATOM 2239 C CA . GLY A 1 295 ? -6.903 -6.035 -7.377 1.00 77.25 295 GLY A CA 1
ATOM 2240 C C . GLY A 1 295 ? -5.696 -6.701 -8.026 1.00 77.25 295 GLY A C 1
ATOM 2241 O O . GLY A 1 295 ? -5.802 -7.522 -8.940 1.00 77.25 295 GLY A O 1
ATOM 2242 N N . THR A 1 296 ? -4.508 -6.324 -7.551 1.00 72.81 296 THR A N 1
ATOM 2243 C CA . THR A 1 296 ? -3.244 -6.958 -7.964 1.00 72.81 296 THR A CA 1
ATOM 2244 C C . THR A 1 296 ? -3.232 -8.448 -7.609 1.00 72.81 296 THR A C 1
ATOM 2246 O O . THR A 1 296 ? -2.721 -9.278 -8.368 1.00 72.81 296 THR A O 1
ATOM 2249 N N . ASN A 1 297 ? -3.849 -8.779 -6.479 1.00 79.94 297 ASN A N 1
ATOM 2250 C CA . ASN A 1 297 ? -4.273 -10.121 -6.133 1.00 79.94 297 ASN A CA 1
ATOM 2251 C C . ASN A 1 297 ? -5.804 -10.196 -6.274 1.00 79.94 297 ASN A C 1
ATOM 2253 O O . ASN A 1 297 ? -6.483 -9.171 -6.233 1.00 79.94 297 ASN A O 1
ATOM 2257 N N . ASN A 1 298 ? -6.322 -11.404 -6.495 1.00 85.56 298 ASN A N 1
ATOM 2258 C CA . ASN A 1 298 ? -7.755 -11.663 -6.455 1.00 85.56 298 ASN A CA 1
ATOM 2259 C C . ASN A 1 298 ? -8.067 -12.469 -5.201 1.00 85.56 298 ASN A C 1
ATOM 2261 O O . ASN A 1 298 ? -7.835 -13.684 -5.164 1.00 85.56 298 ASN A O 1
ATOM 2265 N N . GLU A 1 299 ? -8.604 -11.803 -4.195 1.00 92.81 299 GLU A N 1
ATOM 2266 C CA . GLU A 1 299 ? -9.038 -12.410 -2.953 1.00 92.81 299 GLU A CA 1
ATOM 2267 C C . GLU A 1 299 ? -10.539 -12.691 -2.986 1.00 92.81 299 GLU A C 1
ATOM 2269 O O . GLU A 1 299 ? -11.353 -11.919 -3.492 1.00 92.81 299 GLU A O 1
ATOM 2274 N N . MET A 1 300 ? -10.926 -13.840 -2.446 1.00 95.56 300 MET A N 1
ATOM 2275 C CA . MET A 1 300 ? -12.318 -14.265 -2.382 1.00 95.56 300 MET A CA 1
ATOM 2276 C C . MET A 1 300 ? -12.633 -14.789 -0.991 1.00 95.56 300 MET A C 1
ATOM 2278 O O . MET A 1 300 ? -11.840 -15.534 -0.408 1.00 95.56 300 MET A O 1
ATOM 2282 N N . VAL A 1 301 ? -13.820 -14.449 -0.492 1.00 97.56 301 VAL A N 1
ATOM 2283 C CA . VAL A 1 301 ? -14.362 -14.978 0.762 1.00 97.56 301 VAL A CA 1
ATOM 2284 C C . VAL A 1 301 ? -15.741 -15.556 0.500 1.00 97.56 301 VAL A C 1
ATOM 2286 O O . VAL A 1 301 ? -16.658 -14.830 0.129 1.00 97.56 301 VAL A O 1
ATOM 2289 N N . LEU A 1 302 ? -15.901 -16.860 0.709 1.00 98.00 302 LEU A N 1
ATOM 2290 C CA . LEU A 1 302 ? -17.188 -17.548 0.638 1.00 98.00 302 LEU A CA 1
ATOM 2291 C C . LEU A 1 302 ? -17.610 -17.950 2.047 1.00 98.00 302 LEU A C 1
ATOM 2293 O O . LEU A 1 302 ? -16.906 -18.721 2.702 1.00 98.00 302 LEU A O 1
ATOM 2297 N N . GLY A 1 303 ? -18.758 -17.475 2.514 1.00 97.19 303 GLY A N 1
ATOM 2298 C CA . GLY A 1 303 ? -19.213 -17.840 3.848 1.00 97.19 303 GLY A CA 1
ATOM 2299 C C . GLY A 1 303 ? -20.415 -17.076 4.366 1.00 97.19 303 GLY A C 1
ATOM 2300 O O . GLY A 1 303 ? -21.091 -16.361 3.632 1.00 97.19 303 GLY A O 1
ATOM 2301 N N . ASN A 1 304 ? -20.666 -17.275 5.653 1.00 97.06 304 ASN A N 1
ATOM 2302 C CA . ASN A 1 304 ? -21.734 -16.672 6.437 1.00 97.06 304 ASN A CA 1
ATOM 2303 C C . ASN A 1 304 ? -21.268 -16.528 7.905 1.00 97.06 304 ASN A C 1
ATOM 2305 O O . ASN A 1 304 ? -20.075 -16.645 8.194 1.00 97.06 304 ASN A O 1
ATOM 2309 N N . LYS A 1 305 ? -22.185 -16.299 8.852 1.00 97.12 305 LYS A N 1
ATOM 2310 C CA . LYS A 1 305 ? -21.844 -16.152 10.279 1.00 97.12 305 LYS A CA 1
ATOM 2311 C C . LYS A 1 305 ? -21.243 -17.394 10.952 1.00 97.12 305 LYS A C 1
ATOM 2313 O O . LYS A 1 305 ? -20.630 -17.253 12.006 1.00 97.12 305 LYS A O 1
ATOM 2318 N N . ASP A 1 306 ? -21.438 -18.588 10.390 1.00 97.31 306 ASP A N 1
ATOM 2319 C CA . ASP A 1 306 ? -21.002 -19.846 11.008 1.00 97.31 306 ASP A CA 1
ATOM 2320 C C . ASP A 1 306 ? -19.643 -20.307 10.460 1.00 97.31 306 ASP A C 1
ATOM 2322 O O . ASP A 1 306 ? -18.829 -20.861 11.201 1.00 97.31 306 ASP A O 1
ATOM 2326 N N . ILE A 1 307 ? -19.379 -20.080 9.167 1.00 96.94 307 ILE A N 1
ATOM 2327 C CA . ILE A 1 307 ? -18.119 -20.456 8.519 1.00 96.94 307 ILE A CA 1
ATOM 2328 C C . ILE A 1 307 ? -17.753 -19.507 7.378 1.00 96.94 307 ILE A C 1
ATOM 2330 O O . ILE A 1 307 ? -18.610 -19.079 6.606 1.00 96.94 307 ILE A O 1
ATOM 2334 N N . MET A 1 308 ? -16.456 -19.227 7.237 1.00 97.06 308 MET A N 1
ATOM 2335 C CA . MET A 1 308 ? -15.896 -18.464 6.124 1.00 97.06 308 MET A CA 1
ATOM 2336 C C . MET A 1 308 ? -14.647 -19.154 5.580 1.00 97.06 308 MET A C 1
ATOM 2338 O O . MET A 1 308 ? -13.746 -19.523 6.332 1.00 97.06 308 MET A O 1
ATOM 2342 N N . TYR A 1 309 ? -14.594 -19.299 4.261 1.00 97.00 309 TYR A N 1
ATOM 2343 C CA . TYR A 1 309 ? -13.430 -19.762 3.521 1.00 97.00 309 TYR A CA 1
ATOM 2344 C C . TYR A 1 309 ? -12.835 -18.593 2.760 1.00 97.00 309 TYR A C 1
ATOM 2346 O O . TYR A 1 309 ? -13.557 -17.899 2.048 1.00 97.00 309 TYR A O 1
ATOM 2354 N N . CYS A 1 310 ? -11.525 -18.407 2.879 1.00 95.75 310 CYS A N 1
ATOM 2355 C CA . CYS A 1 310 ? -10.799 -17.381 2.146 1.00 95.75 310 CYS A CA 1
ATOM 2356 C C . CYS A 1 310 ? -9.798 -18.035 1.197 1.00 95.75 310 CYS A C 1
ATOM 2358 O O . CYS A 1 310 ? -9.169 -19.040 1.541 1.00 95.75 310 CYS A O 1
ATOM 2360 N N . CYS A 1 311 ? -9.608 -17.448 0.025 1.00 93.19 311 CYS A N 1
ATOM 2361 C CA . CYS A 1 311 ? -8.490 -17.772 -0.846 1.00 93.19 311 CYS A CA 1
ATOM 2362 C C . CYS A 1 311 ? -7.974 -16.515 -1.543 1.00 93.19 311 CYS A C 1
ATOM 2364 O O . CYS A 1 311 ? -8.698 -15.536 -1.702 1.00 93.19 311 CYS A O 1
ATOM 2366 N N . SER A 1 312 ? -6.711 -16.563 -1.953 1.00 90.81 312 SER A N 1
ATOM 2367 C CA . SER A 1 312 ? -6.089 -15.547 -2.795 1.00 90.81 312 SER A CA 1
ATOM 2368 C C . SER A 1 312 ? -5.523 -16.231 -4.030 1.00 90.81 312 SER A C 1
ATOM 2370 O O . SER A 1 312 ? -4.957 -17.326 -3.950 1.00 90.81 312 SER A O 1
ATOM 2372 N N . ALA A 1 313 ? -5.718 -15.607 -5.183 1.00 86.06 313 ALA A N 1
ATOM 2373 C CA . ALA A 1 313 ? -5.219 -16.074 -6.459 1.00 86.06 313 ALA A CA 1
ATOM 2374 C C . ALA A 1 313 ? -4.436 -14.957 -7.148 1.00 86.06 313 ALA A C 1
ATOM 2376 O O . ALA A 1 313 ? -4.859 -13.803 -7.185 1.00 86.06 313 ALA A O 1
ATOM 2377 N N . ALA A 1 314 ? -3.312 -15.314 -7.767 1.00 75.38 314 ALA A N 1
ATOM 2378 C CA . ALA A 1 314 ? -2.602 -14.390 -8.637 1.00 75.38 314 ALA A CA 1
ATOM 2379 C C . ALA A 1 314 ? -3.462 -14.113 -9.882 1.00 75.38 314 ALA A C 1
ATOM 2381 O O . ALA A 1 314 ? -3.555 -14.948 -10.782 1.00 75.38 314 ALA A O 1
ATOM 2382 N N . ALA A 1 315 ? -4.079 -12.933 -9.939 1.00 68.06 315 ALA A N 1
ATOM 2383 C CA . ALA A 1 315 ? -4.869 -12.475 -11.082 1.00 68.06 315 ALA A CA 1
ATOM 2384 C C . ALA A 1 315 ? -4.012 -12.322 -12.349 1.00 68.06 315 ALA A C 1
ATOM 2386 O O . ALA A 1 315 ? -4.462 -12.526 -13.479 1.00 68.06 315 ALA A O 1
ATOM 2387 N N . GLY A 1 316 ? -2.747 -11.939 -12.143 1.00 63.06 316 GLY A N 1
ATOM 2388 C CA . GLY A 1 316 ? -1.907 -11.373 -13.185 1.00 63.06 316 GLY A CA 1
ATOM 2389 C C . GLY A 1 316 ? -2.396 -9.975 -13.591 1.00 63.06 316 GLY A C 1
ATOM 2390 O O . GLY A 1 316 ? -3.557 -9.619 -13.411 1.00 63.06 316 GLY A O 1
ATOM 2391 N N . PRO A 1 317 ? -1.538 -9.144 -14.195 1.00 62.38 317 PRO A N 1
ATOM 2392 C CA . PRO A 1 317 ? -1.831 -7.720 -14.330 1.00 62.38 317 PRO A CA 1
ATOM 2393 C C . PRO A 1 317 ? -2.707 -7.401 -15.558 1.00 62.38 317 PRO A C 1
ATOM 2395 O O . PRO A 1 317 ? -2.644 -6.298 -16.094 1.00 62.38 317 PRO A O 1
ATOM 2398 N N . ALA A 1 318 ? -3.482 -8.371 -16.060 1.00 70.75 318 ALA A N 1
ATOM 2399 C CA . ALA A 1 318 ? -4.269 -8.220 -17.284 1.00 70.75 318 ALA A CA 1
ATOM 2400 C C . ALA A 1 318 ? -5.400 -7.195 -17.111 1.00 70.75 318 ALA A C 1
ATOM 2402 O O . ALA A 1 318 ? -5.573 -6.334 -17.971 1.00 70.75 318 ALA A O 1
ATOM 2403 N N . LEU A 1 319 ? -6.116 -7.245 -15.982 1.00 71.62 319 LEU A N 1
ATOM 2404 C CA . LEU A 1 319 ? -7.172 -6.278 -15.652 1.00 71.62 319 LEU A CA 1
ATOM 2405 C C . LEU A 1 319 ? -6.608 -4.882 -15.340 1.00 71.62 319 LEU A C 1
ATOM 2407 O O . LEU A 1 319 ? -7.266 -3.881 -15.591 1.00 71.62 319 LEU A O 1
ATOM 2411 N N . GLU A 1 320 ? -5.346 -4.800 -14.910 1.00 66.06 320 GLU A N 1
ATOM 2412 C CA . GLU A 1 320 ? -4.604 -3.539 -14.767 1.00 66.06 320 GLU A CA 1
ATOM 2413 C C . GLU A 1 320 ? -4.052 -3.010 -16.112 1.00 66.06 320 GLU A C 1
ATOM 2415 O O . GLU A 1 320 ? -3.307 -2.027 -16.157 1.00 66.06 320 GLU A O 1
ATOM 2420 N N . GLY A 1 321 ? -4.362 -3.689 -17.223 1.00 68.00 321 GLY A N 1
ATOM 2421 C CA . GLY A 1 321 ? -3.911 -3.340 -18.567 1.00 68.00 321 GLY A CA 1
ATOM 2422 C C . GLY A 1 321 ? -2.458 -3.722 -18.874 1.00 68.00 321 GLY A C 1
ATOM 2423 O O . GLY A 1 321 ? -1.948 -3.406 -19.955 1.00 68.00 321 GLY A O 1
ATOM 2424 N N . ALA A 1 322 ? -1.755 -4.416 -17.977 1.00 64.62 322 ALA A N 1
ATOM 2425 C CA . ALA A 1 322 ? -0.388 -4.850 -18.230 1.00 64.62 322 ALA A CA 1
ATOM 2426 C C . ALA A 1 322 ? -0.318 -6.186 -18.978 1.00 64.62 322 ALA A C 1
ATOM 2428 O O . ALA A 1 322 ? -1.230 -7.004 -18.968 1.00 64.62 322 ALA A O 1
ATOM 2429 N N . LYS A 1 323 ? 0.807 -6.399 -19.676 1.00 65.81 323 LYS A N 1
ATOM 2430 C CA . LYS A 1 323 ? 1.024 -7.530 -20.604 1.00 65.81 323 LYS A CA 1
ATOM 2431 C C . LYS A 1 323 ? -0.011 -7.627 -21.745 1.00 65.81 323 LYS A C 1
ATOM 2433 O O . LYS A 1 323 ? 0.025 -8.583 -22.512 1.00 65.81 323 LYS A O 1
ATOM 2438 N N . ILE A 1 324 ? -0.850 -6.605 -21.931 1.00 74.62 324 ILE A N 1
ATOM 2439 C CA . ILE A 1 324 ? -1.734 -6.421 -23.086 1.00 74.62 324 ILE A CA 1
ATOM 2440 C C . ILE A 1 324 ? -1.130 -5.329 -23.978 1.00 74.62 324 ILE A C 1
ATOM 2442 O O . ILE A 1 324 ? -0.792 -4.241 -23.501 1.00 74.62 324 ILE A O 1
ATOM 2446 N N . LYS A 1 325 ? -0.989 -5.602 -25.286 1.00 71.06 325 LYS A N 1
ATOM 2447 C CA . LYS A 1 325 ? -0.292 -4.719 -26.248 1.00 71.06 325 LYS A CA 1
ATOM 2448 C C . LYS A 1 325 ? -0.776 -3.266 -26.168 1.00 71.06 325 LYS A C 1
ATOM 2450 O O . LYS A 1 325 ? 0.039 -2.359 -26.024 1.00 71.06 325 LYS A O 1
ATOM 2455 N N . MET A 1 326 ? -2.095 -3.081 -26.193 1.00 80.06 326 MET A N 1
ATOM 2456 C CA . MET A 1 326 ? -2.763 -1.778 -26.083 1.00 80.06 326 MET A CA 1
ATOM 2457 C C . MET A 1 326 ? -3.428 -1.559 -24.716 1.00 80.06 326 MET A C 1
ATOM 2459 O O . MET A 1 326 ? -4.158 -0.593 -24.553 1.00 80.06 326 MET A O 1
ATOM 2463 N N . GLY A 1 327 ? -3.205 -2.448 -23.739 1.00 77.56 327 GLY A N 1
ATOM 2464 C CA . GLY A 1 327 ? -3.778 -2.280 -22.404 1.00 77.56 327 GLY A CA 1
ATOM 2465 C C . GLY A 1 327 ? -3.115 -1.125 -21.663 1.00 77.56 327 GLY A C 1
ATOM 2466 O O . GLY A 1 327 ? -1.924 -0.856 -21.842 1.00 77.56 327 GLY A O 1
ATOM 2467 N N . MET A 1 328 ? -3.884 -0.430 -20.845 1.00 72.56 328 MET A N 1
ATOM 2468 C CA . MET A 1 328 ? -3.415 0.660 -19.999 1.00 72.56 328 MET A CA 1
ATOM 2469 C C . MET A 1 328 ? -4.272 0.714 -18.739 1.00 72.56 328 MET A C 1
ATOM 2471 O O . MET A 1 328 ? -5.361 0.140 -18.714 1.00 72.56 328 MET A O 1
ATOM 2475 N N . ARG A 1 329 ? -3.776 1.394 -17.704 1.00 70.75 329 ARG A N 1
ATOM 2476 C CA . ARG A 1 329 ? -4.583 1.705 -16.522 1.00 70.75 329 ARG A CA 1
ATOM 2477 C C . ARG A 1 329 ? -5.719 2.657 -16.897 1.00 70.75 329 ARG A C 1
ATOM 2479 O O . ARG A 1 329 ? -5.624 3.371 -17.896 1.00 70.75 329 ARG A O 1
ATOM 2486 N N . ALA A 1 330 ? -6.764 2.680 -16.073 1.00 67.94 330 ALA A N 1
ATOM 2487 C CA . ALA A 1 330 ? -7.824 3.672 -16.181 1.00 67.94 330 ALA A CA 1
ATOM 2488 C C . ALA A 1 330 ? -7.228 5.079 -16.001 1.00 67.94 330 ALA A C 1
ATOM 2490 O O . ALA A 1 330 ? -6.761 5.442 -14.924 1.00 67.94 330 ALA A O 1
ATOM 2491 N N . ALA A 1 331 ? -7.188 5.831 -17.095 1.00 65.69 331 ALA A N 1
ATOM 2492 C CA . ALA A 1 331 ? -6.620 7.169 -17.202 1.00 65.69 331 ALA A CA 1
ATOM 2493 C C . ALA A 1 331 ? -7.272 7.880 -18.402 1.00 65.69 331 ALA A C 1
ATOM 2495 O O . ALA A 1 331 ? -7.891 7.203 -19.234 1.00 65.69 331 ALA A O 1
ATOM 2496 N N . PRO A 1 332 ? -7.149 9.213 -18.539 1.00 66.75 332 PRO A N 1
ATOM 2497 C CA . PRO A 1 332 ? -7.624 9.914 -19.728 1.00 66.75 332 PRO A CA 1
ATOM 2498 C C . PRO A 1 332 ? -7.149 9.239 -21.027 1.00 66.75 332 PRO A C 1
ATOM 2500 O O . PRO A 1 332 ? -5.974 8.914 -21.189 1.00 66.75 332 PRO A O 1
ATOM 2503 N N . GLY A 1 333 ? -8.088 8.978 -21.941 1.00 78.44 333 GLY A N 1
ATOM 2504 C CA . GLY A 1 333 ? -7.835 8.265 -23.200 1.00 78.44 333 GLY A CA 1
ATOM 2505 C C . GLY A 1 333 ? -7.957 6.736 -23.135 1.00 78.44 333 GLY A C 1
ATOM 2506 O O . GLY A 1 333 ? -7.959 6.100 -24.190 1.00 78.44 333 GLY A O 1
ATOM 2507 N N . ALA A 1 334 ? -8.102 6.135 -21.948 1.00 82.31 334 ALA A N 1
ATOM 2508 C CA . ALA A 1 334 ? -8.424 4.715 -21.822 1.00 82.31 334 ALA A CA 1
ATOM 2509 C C . ALA A 1 334 ? -9.853 4.428 -22.314 1.00 82.31 334 ALA A C 1
ATOM 2511 O O . ALA A 1 334 ? -10.779 5.196 -22.060 1.00 82.31 334 ALA A O 1
ATOM 2512 N N . ILE A 1 335 ? -10.034 3.302 -23.008 1.00 86.69 335 ILE A N 1
ATOM 2513 C CA . ILE A 1 335 ? -11.354 2.819 -23.430 1.00 86.69 335 ILE A CA 1
ATOM 2514 C C . ILE A 1 335 ? -11.967 2.041 -22.263 1.00 86.69 335 ILE A C 1
ATOM 2516 O O . ILE A 1 335 ? -11.453 0.983 -21.904 1.00 86.69 335 ILE A O 1
ATOM 2520 N N . ASP A 1 336 ? -13.059 2.548 -21.693 1.00 86.56 336 ASP A N 1
ATOM 2521 C CA . ASP A 1 336 ? -13.775 1.921 -20.570 1.00 86.56 336 ASP A CA 1
ATOM 2522 C C . ASP A 1 336 ? -14.962 1.042 -21.005 1.00 86.56 336 ASP A C 1
ATOM 2524 O O . ASP A 1 336 ? -15.439 0.204 -20.242 1.00 86.56 336 ASP A O 1
ATOM 2528 N N . SER A 1 337 ? -15.431 1.203 -22.244 1.00 90.06 337 SER A N 1
ATOM 2529 C CA . SER A 1 337 ? -16.612 0.527 -22.766 1.00 90.06 337 SER A CA 1
ATOM 2530 C C . SER A 1 337 ? -16.482 0.264 -24.265 1.00 90.06 337 SER A C 1
ATOM 2532 O O . SER A 1 337 ? -16.031 1.100 -25.048 1.00 90.06 337 SER A O 1
ATOM 2534 N N . VAL A 1 338 ? -16.873 -0.941 -24.683 1.00 92.44 338 VAL A N 1
ATOM 2535 C CA . VAL A 1 338 ? -16.879 -1.358 -26.089 1.00 92.44 338 VAL A CA 1
ATOM 2536 C C . VAL A 1 338 ? -18.179 -2.096 -26.367 1.00 92.44 338 VAL A C 1
ATOM 2538 O O . VAL A 1 338 ? -18.552 -3.010 -25.635 1.00 92.44 338 VAL A O 1
ATOM 2541 N N . LYS A 1 339 ? -18.853 -1.730 -27.457 1.00 93.69 339 LYS A N 1
ATOM 2542 C CA . LYS A 1 339 ? -19.995 -2.469 -27.997 1.00 93.69 339 LYS A CA 1
ATOM 2543 C C . LYS A 1 339 ? -19.670 -2.898 -29.421 1.00 93.69 339 LYS A C 1
ATOM 2545 O O . LYS A 1 339 ? -19.426 -2.051 -30.276 1.00 93.69 339 LYS A O 1
ATOM 2550 N N . ILE A 1 340 ? -19.655 -4.206 -29.658 1.00 92.62 340 ILE A N 1
ATOM 2551 C CA . ILE A 1 340 ? -19.439 -4.796 -30.982 1.00 92.62 340 ILE A CA 1
ATOM 2552 C C . ILE A 1 340 ? -20.805 -5.245 -31.502 1.00 92.62 340 ILE A C 1
ATOM 2554 O O . ILE A 1 340 ? -21.531 -5.930 -30.781 1.00 92.62 340 ILE A O 1
ATOM 2558 N N . ASN A 1 341 ? -21.160 -4.799 -32.707 1.00 79.38 341 ASN A N 1
ATOM 2559 C CA . ASN A 1 341 ? -22.407 -5.160 -33.385 1.00 79.38 341 ASN A CA 1
ATOM 2560 C C . ASN A 1 341 ? -22.250 -6.439 -34.205 1.00 79.38 341 ASN A C 1
ATOM 2562 O O . ASN A 1 341 ? -21.142 -6.642 -34.753 1.00 79.38 341 ASN A O 1
#

Foldseek 3Di:
DQQQWEWEDDPPDTDTFHADPQDFLLLRCLVVVNDADDLVFLPLQFLGRKKAKDDDADDADPSCPVQDDPVCVVRRIHRRSVHGDGGPMYIYDDDDPPPDPPPDPDDDPPDPPVDPQDPLAQWEKEWEQELFKIKIWIAGSRVRDTQDIDMDTQSCCSQPSDLLSLLVSCAVPLVSLVVSLVSRQVVVLVRVVVNCVSRVDDADLRYEYEYWYWLSRVCSVQSHRQNCLNDPVNAGPFFQKDKDFCCSRVRPGDRNHIYIYAGQDGNGGIRNVVVVCVVVVQLVAPDFDWDWDDDCKIKIWTHHVPDIDIDIHRPRCVVCQTPPSPGHHPDPPDDPDDDDD

Sequence (341 aa):
MENNHLLFVNQNTEIEIKPFSDETIGELLIRHRIYIDQPCGGTGLCGKCRVILNGILPEPTIKEKRIFSKEELASGLRLACQTKASGGMSVSIPVQDSQSIKVLDSFEEIGSAKISRDSQHENGIAIDIGTTTIVAYLIDMGTGKTLAASSAINPQTAFGADVISRISYIGDDPKKLLELQKAAVRQINDLIKDLFAKTGRSATKEDLIVVAGNTTMEHIFAGISPESIGRSPFEPQFYESIEFTASELGIEMESSVKVKLLPNIYGFVGGDIVSGIIYSGMHKTDELSLLVDIGTNNEMVLGNKDIMYCCSAAAGPALEGAKIKMGMRAAPGAIDSVKIN

Secondary structure (DSSP, 8-state):
-----EEEEETTEEEEEPPPTT-BHHHHHHHTT-----TTTT-S-S--SEEEEESSPPPPPHHHHHHS-HHHHHTTEEETTTSBP-TT-EEE--------------------------TT-SEEEEEEE-SSEEEEEEEETTTTEEEEEEEEE-GGGGT-SSHHHHHHHHTT-HHHHHHHHHHHHHHHHHHHHHHHHHHT----TT-EEEEEE-HHHHHHHTT---GGGGSTT---S--S--EEEHHHHT-SS-TT-EEEEPPPSBTTB-HHHHHHHHHH-GGG-SS-EEEEEESSSEEEEEE-SS-EEEEEE---TTTTTTTSTT---S-TT--------